Protein AF-A0A432M848-F1 (afdb_monomer)

pLDDT: mean 81.15, std 19.15, range [36.03, 98.75]

Mean predicted aligned error: 11.81 Å

Structure (mmCIF, N/CA/C/O backbone):
data_AF-A0A432M848-F1
#
_entry.id   AF-A0A432M848-F1
#
loop_
_atom_site.group_PDB
_atom_site.id
_atom_site.type_symbol
_atom_site.label_atom_id
_atom_site.label_alt_id
_atom_site.label_comp_id
_atom_site.label_asym_id
_atom_site.label_entity_id
_atom_site.label_seq_id
_atom_site.pdbx_PDB_ins_code
_atom_site.Cartn_x
_atom_site.Cartn_y
_atom_site.Cartn_z
_atom_site.occupancy
_atom_site.B_iso_or_equiv
_atom_site.auth_seq_id
_atom_site.auth_comp_id
_atom_site.auth_asym_id
_atom_site.auth_atom_id
_atom_site.pdbx_PDB_model_num
ATOM 1 N N . MET A 1 1 ? 83.241 -19.800 63.060 1.00 50.69 1 MET A N 1
ATOM 2 C CA . MET A 1 1 ? 83.000 -19.398 61.651 1.00 50.69 1 MET A CA 1
ATOM 3 C C . MET A 1 1 ? 82.065 -20.437 61.044 1.00 50.69 1 MET A C 1
ATOM 5 O O . MET A 1 1 ? 82.351 -21.599 61.303 1.00 50.69 1 MET A O 1
ATOM 9 N N . PRO A 1 2 ? 80.954 -20.086 60.355 1.00 40.91 2 PRO A N 1
ATOM 10 C CA . PRO A 1 2 ? 80.888 -19.083 59.285 1.00 40.91 2 PRO A CA 1
ATOM 11 C C . PRO A 1 2 ? 79.731 -18.047 59.345 1.00 40.91 2 PRO A C 1
ATOM 13 O O . PRO A 1 2 ? 78.681 -18.270 59.927 1.00 40.91 2 PRO A O 1
ATOM 16 N N . LYS A 1 3 ? 80.021 -16.917 58.684 1.00 40.62 3 LYS A N 1
ATOM 17 C CA . LYS A 1 3 ? 79.220 -15.987 57.853 1.00 40.62 3 LYS A CA 1
ATOM 18 C C . LYS A 1 3 ? 77.828 -15.478 58.286 1.00 40.62 3 LYS A C 1
ATOM 20 O O . LYS A 1 3 ? 76.808 -16.137 58.155 1.00 40.62 3 LYS A O 1
ATOM 25 N N . GLN A 1 4 ? 77.869 -14.189 58.641 1.00 47.47 4 GLN A N 1
ATOM 26 C CA . GLN A 1 4 ? 76.941 -13.087 58.344 1.00 47.47 4 GLN A CA 1
ATOM 27 C C . GLN A 1 4 ? 75.839 -13.346 57.300 1.00 47.47 4 GLN A C 1
ATOM 29 O O . GLN A 1 4 ? 76.131 -13.747 56.179 1.00 47.47 4 GLN A O 1
ATOM 34 N N . ASN A 1 5 ? 74.633 -12.865 57.611 1.00 40.41 5 ASN A N 1
ATOM 35 C CA . ASN A 1 5 ? 73.886 -11.997 56.701 1.00 40.41 5 ASN A CA 1
ATOM 36 C C . ASN A 1 5 ? 73.198 -10.894 57.518 1.00 40.41 5 ASN A C 1
ATOM 38 O O . ASN A 1 5 ? 72.364 -11.165 58.377 1.00 40.41 5 ASN A O 1
ATOM 42 N N . ARG A 1 6 ? 73.632 -9.648 57.296 1.00 44.34 6 ARG A N 1
ATOM 43 C CA . ARG A 1 6 ? 73.014 -8.437 57.843 1.00 44.34 6 ARG A CA 1
ATOM 44 C C . ARG A 1 6 ? 71.828 -8.089 56.954 1.00 44.34 6 ARG A C 1
ATOM 46 O O . ARG A 1 6 ? 72.026 -7.742 55.795 1.00 44.34 6 ARG A O 1
ATOM 53 N N . ASP A 1 7 ? 70.630 -8.169 57.508 1.00 48.72 7 ASP A N 1
ATOM 54 C CA . ASP A 1 7 ? 69.426 -7.635 56.884 1.00 48.72 7 ASP A CA 1
ATOM 55 C C . ASP A 1 7 ? 69.347 -6.136 57.206 1.00 48.72 7 ASP A C 1
ATOM 57 O O . ASP A 1 7 ? 68.974 -5.724 58.304 1.00 48.72 7 ASP A O 1
ATOM 61 N N . THR A 1 8 ? 69.824 -5.306 56.278 1.00 52.91 8 THR A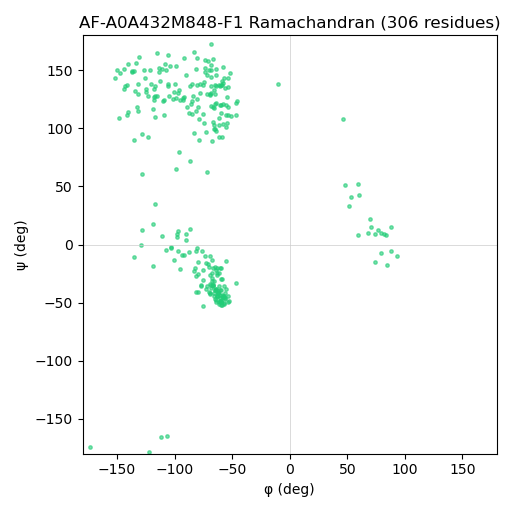 N 1
ATOM 62 C CA . THR A 1 8 ? 69.698 -3.844 56.330 1.00 52.91 8 THR A CA 1
ATOM 63 C C . THR A 1 8 ? 68.539 -3.407 55.447 1.00 52.91 8 THR A C 1
ATOM 65 O O . THR A 1 8 ? 68.731 -2.732 54.435 1.00 52.91 8 THR A O 1
ATOM 68 N N . SER A 1 9 ? 67.330 -3.813 55.819 1.00 48.59 9 SER A N 1
ATOM 69 C CA . SER A 1 9 ? 66.107 -3.305 55.206 1.00 48.59 9 SER A CA 1
ATOM 70 C C . SER A 1 9 ? 65.682 -2.006 55.914 1.00 48.59 9 SER A C 1
ATOM 72 O O . SER A 1 9 ? 65.488 -2.016 57.133 1.00 48.59 9 SER A O 1
ATOM 74 N N . PRO A 1 10 ? 65.562 -0.865 55.209 1.00 53.94 10 PRO A N 1
ATOM 75 C CA . PRO A 1 10 ? 65.119 0.388 55.814 1.00 53.94 10 PRO A CA 1
ATOM 76 C C . PRO A 1 10 ? 63.639 0.305 56.232 1.00 53.94 10 PRO A C 1
ATOM 78 O O . PRO A 1 10 ? 62.858 -0.409 55.598 1.00 53.94 10 PRO A O 1
ATOM 81 N N . PRO A 1 11 ? 63.218 1.039 57.281 1.00 56.34 11 PRO A N 1
ATOM 82 C CA . PRO A 1 11 ? 61.846 0.982 57.768 1.00 56.34 11 PRO A CA 1
ATOM 83 C C . PRO A 1 11 ? 60.861 1.498 56.704 1.00 56.34 11 PRO A C 1
ATOM 85 O O . PRO A 1 11 ? 61.183 2.430 55.959 1.00 56.34 11 PRO A O 1
ATOM 88 N N . PRO A 1 12 ? 59.644 0.929 56.627 1.00 48.62 12 PRO A N 1
ATOM 89 C CA . PRO A 1 12 ? 58.672 1.302 55.612 1.00 48.62 12 PRO A CA 1
ATOM 90 C C . PRO A 1 12 ? 58.249 2.763 55.790 1.00 48.62 12 PRO A C 1
ATOM 92 O O . PRO A 1 12 ? 57.730 3.178 56.828 1.00 48.62 12 PRO A O 1
ATOM 95 N N . THR A 1 13 ? 58.461 3.557 54.744 1.00 49.69 13 THR A N 1
ATOM 96 C CA . THR A 1 13 ? 58.006 4.943 54.663 1.00 49.69 13 THR A CA 1
ATOM 97 C C . THR A 1 13 ? 56.477 4.973 54.670 1.00 49.69 13 THR A C 1
ATOM 99 O O . THR A 1 13 ? 55.821 4.400 53.798 1.00 49.69 13 THR A O 1
ATOM 102 N N . LYS A 1 14 ? 55.883 5.655 55.661 1.00 45.53 14 LYS A N 1
ATOM 103 C CA . LYS A 1 14 ? 54.439 5.933 55.705 1.00 45.53 14 LYS A CA 1
ATOM 104 C C . LYS A 1 14 ? 54.023 6.612 54.397 1.00 45.53 14 LYS A C 1
ATOM 106 O O . LYS A 1 14 ? 54.390 7.755 54.133 1.00 45.53 14 LYS A O 1
ATOM 111 N N . ARG A 1 15 ? 53.244 5.906 53.576 1.00 45.56 15 ARG A N 1
ATOM 112 C CA . ARG A 1 15 ? 52.676 6.427 52.330 1.00 45.56 15 ARG A CA 1
ATOM 113 C C . ARG A 1 15 ? 51.680 7.536 52.676 1.00 45.56 15 ARG A C 1
ATOM 115 O O . ARG A 1 15 ? 50.564 7.262 53.106 1.00 45.56 15 ARG A O 1
ATOM 122 N N . VAL A 1 16 ? 52.082 8.793 52.499 1.00 51.00 16 VAL A N 1
ATOM 123 C CA . VAL A 1 16 ? 51.174 9.942 52.595 1.00 51.00 16 VAL A CA 1
ATOM 124 C C . VAL A 1 16 ? 50.183 9.844 51.434 1.00 51.00 16 VAL A C 1
ATOM 126 O O . VAL A 1 16 ? 50.539 10.075 50.276 1.00 51.00 16 VAL A O 1
ATOM 129 N N . LEU A 1 17 ? 48.937 9.461 51.724 1.00 46.28 17 LEU A N 1
ATOM 130 C CA . LEU A 1 17 ? 47.835 9.547 50.769 1.00 46.28 17 LEU A CA 1
ATOM 131 C C . LEU A 1 17 ? 47.586 11.031 50.477 1.00 46.28 17 LEU A C 1
ATOM 133 O O . LEU A 1 17 ? 46.953 11.733 51.261 1.00 46.28 17 LEU A O 1
ATOM 137 N N . ARG A 1 18 ? 48.108 11.530 49.351 1.00 46.06 18 ARG A N 1
ATOM 138 C CA . ARG A 1 18 ? 47.733 12.856 48.849 1.00 46.06 18 ARG A CA 1
ATOM 139 C C . ARG A 1 18 ? 46.228 12.838 48.584 1.00 46.06 18 ARG A C 1
ATOM 141 O O . ARG A 1 18 ? 45.765 12.038 47.770 1.00 46.06 18 ARG A O 1
ATOM 148 N N . ALA A 1 19 ? 45.480 13.707 49.260 1.00 49.62 19 ALA A N 1
ATOM 149 C CA . ALA A 1 19 ? 44.064 13.910 48.989 1.00 49.62 19 ALA A CA 1
ATOM 150 C C . ALA A 1 19 ? 43.896 14.257 47.501 1.00 49.62 19 ALA A C 1
ATOM 152 O O . ALA A 1 19 ? 44.354 15.303 47.036 1.00 49.62 19 ALA A O 1
ATOM 153 N N . ARG A 1 20 ? 43.298 13.347 46.723 1.00 50.88 20 ARG A N 1
ATOM 154 C CA . ARG A 1 20 ? 42.976 13.613 45.319 1.00 50.88 20 ARG A CA 1
ATOM 155 C C . ARG A 1 20 ? 41.907 14.698 45.296 1.00 50.88 20 ARG A C 1
ATOM 157 O O . ARG A 1 20 ? 40.817 14.502 45.827 1.00 50.88 20 ARG A O 1
ATOM 164 N N . LYS A 1 21 ? 42.232 15.843 44.694 1.00 49.28 21 LYS A N 1
ATOM 165 C CA . LYS A 1 21 ? 41.276 16.920 44.419 1.00 49.28 21 LYS A CA 1
ATOM 166 C C . LYS A 1 21 ? 40.107 16.294 43.646 1.00 49.28 21 LYS A C 1
ATOM 168 O O . LYS A 1 21 ? 40.339 15.708 42.588 1.00 49.28 21 LYS A O 1
ATOM 173 N N . LYS A 1 22 ? 38.888 16.331 44.202 1.00 49.59 22 LYS A N 1
ATOM 174 C CA . LYS A 1 22 ? 37.685 15.847 43.507 1.00 49.59 22 LYS A CA 1
ATOM 175 C C . LYS A 1 22 ? 37.603 16.591 42.176 1.00 49.59 22 LYS A C 1
ATOM 177 O O . LYS A 1 22 ? 37.581 17.820 42.161 1.00 49.59 22 LYS A O 1
ATOM 182 N N . VAL A 1 23 ? 37.632 15.843 41.079 1.00 53.94 23 VAL A N 1
ATOM 183 C CA . VAL A 1 23 ? 37.368 16.392 39.752 1.00 53.94 23 VAL A CA 1
ATOM 184 C C . VAL A 1 23 ? 35.893 16.772 39.739 1.00 53.94 23 VAL A C 1
ATOM 186 O O . VAL A 1 23 ? 35.033 15.930 39.993 1.00 53.94 23 VAL A O 1
ATOM 189 N N . ASP A 1 24 ? 35.615 18.053 39.531 1.00 55.06 24 ASP A N 1
ATOM 190 C CA . ASP A 1 24 ? 34.257 18.561 39.394 1.00 55.06 24 ASP A CA 1
ATOM 191 C C . ASP A 1 24 ? 33.760 18.255 37.976 1.00 55.06 24 ASP A C 1
ATOM 193 O O . ASP A 1 24 ? 33.987 19.017 37.034 1.00 55.06 24 ASP A O 1
ATOM 197 N N . TYR A 1 25 ? 33.140 17.085 37.818 1.00 48.06 25 TYR A N 1
ATOM 198 C CA . TYR A 1 25 ? 32.615 16.622 36.534 1.00 48.06 25 TYR A CA 1
ATOM 199 C C . TYR A 1 25 ? 31.493 17.520 35.992 1.00 48.06 25 TYR A C 1
ATOM 201 O O . TYR A 1 25 ? 31.354 17.616 34.777 1.00 48.06 25 TYR A O 1
ATOM 209 N N . GLY A 1 26 ? 30.779 18.261 36.851 1.00 51.31 26 GLY A N 1
ATOM 210 C CA . GLY A 1 26 ? 29.734 19.197 36.416 1.00 51.31 26 GLY A CA 1
ATOM 211 C C . GLY A 1 26 ? 30.294 20.422 35.687 1.00 51.31 26 GLY A C 1
ATOM 212 O O . GLY A 1 26 ? 29.634 21.005 34.827 1.00 51.31 26 GLY A O 1
ATOM 213 N N . ARG A 1 27 ? 31.550 20.795 35.972 1.00 49.53 27 ARG A N 1
ATOM 214 C CA . ARG A 1 27 ? 32.268 21.844 35.232 1.00 49.53 27 ARG A CA 1
ATOM 215 C C . ARG A 1 27 ? 32.832 21.338 33.897 1.00 49.53 27 ARG A C 1
ATOM 217 O O . ARG A 1 27 ? 33.007 22.130 32.975 1.00 49.53 27 ARG A O 1
ATOM 224 N N . ILE A 1 28 ? 33.094 20.034 33.786 1.00 50.69 28 ILE A N 1
ATOM 225 C CA . ILE A 1 28 ? 33.578 19.390 32.556 1.00 50.69 28 ILE A CA 1
ATOM 226 C C . ILE A 1 28 ? 32.419 19.155 31.575 1.00 50.69 28 ILE A C 1
ATOM 228 O O . ILE A 1 28 ? 32.583 19.453 30.396 1.00 50.69 28 ILE A O 1
ATOM 232 N N . GLU A 1 29 ? 31.244 18.723 32.049 1.00 47.41 29 GLU A N 1
ATOM 233 C CA . GLU A 1 29 ? 30.048 18.474 31.218 1.00 47.41 29 GLU A CA 1
ATOM 234 C C . GLU A 1 29 ? 29.669 19.680 30.346 1.00 47.41 29 GLU A C 1
ATOM 236 O O . GLU A 1 29 ? 29.586 19.561 29.125 1.00 47.41 29 GLU A O 1
ATOM 241 N N . LYS A 1 30 ? 29.604 20.883 30.932 1.00 47.88 30 LYS A N 1
ATOM 242 C CA . LYS A 1 30 ? 29.227 22.103 30.193 1.00 47.88 30 LYS A CA 1
ATOM 243 C C . LYS A 1 30 ? 30.241 22.554 29.139 1.00 47.88 30 LYS A C 1
ATOM 245 O O . LYS A 1 30 ? 29.934 23.425 28.332 1.00 47.88 30 LYS A O 1
ATOM 250 N N . THR A 1 31 ? 31.457 22.004 29.146 1.00 46.53 31 THR A N 1
ATOM 251 C CA . THR A 1 31 ? 32.475 22.345 28.138 1.00 46.53 31 THR A CA 1
ATOM 252 C C . THR A 1 31 ? 32.289 21.525 26.855 1.00 46.53 31 THR A C 1
ATOM 254 O O . THR A 1 31 ? 32.708 21.966 25.789 1.00 46.53 31 THR A O 1
ATOM 257 N N . TYR A 1 32 ? 31.626 20.363 26.932 1.00 43.09 32 TYR A N 1
ATOM 258 C CA . TYR A 1 32 ? 31.407 19.466 25.790 1.00 43.09 32 TYR A CA 1
ATOM 259 C C . TYR A 1 32 ? 30.007 19.569 25.170 1.00 43.09 32 TYR A C 1
ATOM 261 O O . TYR A 1 32 ? 29.837 19.129 24.035 1.00 43.09 32 TYR A O 1
ATOM 269 N N . ASP A 1 33 ? 29.045 20.220 25.833 1.00 47.94 33 ASP A N 1
ATOM 270 C CA . ASP A 1 33 ? 27.692 20.447 25.290 1.00 47.94 33 ASP A CA 1
ATOM 271 C C . ASP A 1 33 ? 27.680 21.270 23.983 1.00 47.94 33 ASP A C 1
ATOM 273 O O . ASP A 1 33 ? 26.731 21.202 23.203 1.00 47.94 33 ASP A O 1
ATOM 277 N N . HIS A 1 34 ? 28.751 22.018 23.698 1.00 44.78 34 HIS A N 1
ATOM 278 C CA . HIS A 1 34 ? 28.897 22.813 22.471 1.00 44.78 34 HIS A CA 1
ATOM 279 C C . HIS A 1 34 ? 29.820 22.175 21.423 1.00 44.78 34 HIS A C 1
ATOM 281 O O . HIS A 1 34 ? 29.960 22.696 20.316 1.00 44.78 34 HIS A O 1
ATOM 287 N N . CYS A 1 35 ? 30.429 21.029 21.732 1.00 36.16 35 CYS A N 1
ATOM 288 C CA . CYS A 1 35 ? 31.249 20.280 20.792 1.00 36.16 35 CYS A CA 1
ATOM 289 C C . CYS A 1 35 ? 30.397 19.188 20.147 1.00 36.16 35 CYS A C 1
ATOM 291 O O . CYS A 1 35 ? 30.482 18.014 20.505 1.00 36.16 35 CYS A O 1
ATOM 293 N N . SER A 1 36 ? 29.588 19.554 19.150 1.00 40.34 36 SER A N 1
ATOM 294 C CA . SER A 1 36 ? 29.057 18.544 18.241 1.00 40.34 36 SER A CA 1
ATOM 295 C C . SER A 1 36 ? 30.250 17.865 17.572 1.00 40.34 36 SER A C 1
ATOM 297 O O . SER A 1 36 ? 30.972 18.499 16.798 1.00 40.34 36 SER A O 1
ATOM 299 N N . PHE A 1 37 ? 30.474 16.585 17.862 1.00 39.19 37 PHE A N 1
ATOM 300 C CA . PHE A 1 37 ? 31.333 15.754 17.036 1.00 39.19 37 PHE A CA 1
ATOM 301 C C . PHE A 1 37 ? 30.694 15.699 15.649 1.00 39.19 37 PHE A C 1
ATOM 303 O O . PHE A 1 37 ? 29.837 14.857 15.372 1.00 39.19 37 PHE A O 1
ATOM 310 N N . ILE A 1 38 ? 31.095 16.612 14.762 1.00 42.09 38 ILE A N 1
ATOM 311 C CA . ILE A 1 38 ? 30.887 16.436 13.333 1.00 42.09 38 ILE A CA 1
ATOM 312 C C . ILE A 1 38 ? 31.791 15.265 12.977 1.00 42.09 38 ILE A C 1
ATOM 314 O O . ILE A 1 38 ? 32.970 15.428 12.669 1.00 42.09 38 ILE A O 1
ATOM 318 N N . SER A 1 39 ? 31.245 14.053 13.087 1.00 37.25 39 SER A N 1
ATOM 319 C CA . SER A 1 39 ? 31.793 12.917 12.372 1.00 37.25 39 SER A CA 1
ATOM 320 C C . SER A 1 39 ? 31.913 13.391 10.933 1.00 37.25 39 SER A C 1
ATOM 322 O O . SER A 1 39 ? 30.903 13.640 10.268 1.00 37.25 39 SER A O 1
ATOM 324 N N . THR A 1 40 ? 33.146 13.567 10.462 1.00 42.53 40 THR A N 1
ATOM 325 C CA . THR A 1 40 ? 33.425 13.552 9.038 1.00 42.53 40 THR A CA 1
ATOM 326 C C . THR A 1 40 ? 32.945 12.185 8.595 1.00 42.53 40 THR A C 1
ATOM 328 O O . THR A 1 40 ? 33.635 11.179 8.761 1.00 42.53 40 THR A O 1
ATOM 331 N N . LYS A 1 41 ? 31.681 12.112 8.155 1.00 38.00 41 LYS A N 1
ATOM 332 C CA . LYS A 1 41 ? 31.129 10.912 7.551 1.00 38.00 41 LYS A CA 1
ATOM 333 C C . LYS A 1 41 ? 32.096 10.616 6.422 1.00 38.00 41 LYS A C 1
ATOM 335 O O . LYS A 1 41 ? 32.039 11.278 5.388 1.00 38.00 41 LYS A O 1
ATOM 340 N N . LYS A 1 42 ? 33.010 9.657 6.628 1.00 38.06 42 LYS A N 1
ATOM 341 C CA . LYS A 1 42 ? 33.714 9.021 5.520 1.00 38.06 42 LYS A CA 1
ATOM 342 C C . LYS A 1 42 ? 32.600 8.728 4.525 1.00 38.06 42 LYS A C 1
ATOM 344 O O . LYS A 1 42 ? 31.604 8.141 4.973 1.00 38.06 42 LYS A O 1
ATOM 349 N N . PRO A 1 43 ? 32.674 9.203 3.272 1.00 36.34 43 PRO A N 1
ATOM 350 C CA . PRO A 1 43 ? 31.661 8.862 2.296 1.00 36.34 43 PRO A CA 1
ATOM 351 C C . PRO A 1 43 ? 31.618 7.341 2.296 1.00 36.34 43 PRO A C 1
ATOM 353 O O . PRO A 1 43 ? 32.559 6.679 1.863 1.00 36.34 43 PRO A O 1
ATOM 356 N N . LYS A 1 44 ? 30.580 6.771 2.919 1.00 36.03 44 LYS A N 1
ATOM 357 C CA . LYS A 1 44 ? 30.310 5.354 2.782 1.00 36.03 44 LYS A CA 1
ATOM 358 C C . LYS A 1 44 ? 30.056 5.248 1.297 1.00 36.03 44 LYS A C 1
ATOM 360 O O . LYS A 1 44 ? 29.056 5.799 0.836 1.00 36.03 44 LYS A O 1
ATOM 365 N N . ALA A 1 45 ? 30.982 4.633 0.562 1.00 36.75 45 ALA A N 1
ATOM 366 C CA . ALA A 1 45 ? 30.674 4.150 -0.766 1.00 36.75 45 ALA A CA 1
ATOM 367 C C . ALA A 1 45 ? 29.338 3.429 -0.601 1.00 36.75 45 ALA A C 1
ATOM 369 O O . ALA A 1 45 ? 29.235 2.487 0.191 1.00 36.75 45 ALA A O 1
ATOM 370 N N . ARG A 1 46 ? 28.276 3.997 -1.182 1.00 38.66 46 ARG A N 1
ATOM 371 C CA . ARG A 1 46 ? 26.968 3.360 -1.173 1.00 38.66 46 ARG A CA 1
ATOM 372 C C . ARG A 1 46 ? 27.197 2.099 -1.978 1.00 38.66 46 ARG A C 1
ATOM 374 O O . ARG A 1 46 ? 27.270 2.161 -3.198 1.00 38.66 46 ARG A O 1
ATOM 381 N N . ILE A 1 47 ? 27.414 0.987 -1.284 1.00 37.31 47 ILE A N 1
ATOM 382 C CA . ILE A 1 47 ? 27.439 -0.318 -1.915 1.00 37.31 47 ILE A CA 1
ATOM 383 C C . ILE A 1 47 ? 26.008 -0.508 -2.390 1.00 37.31 47 ILE A C 1
ATOM 385 O O . ILE A 1 47 ? 25.091 -0.762 -1.608 1.00 37.31 47 ILE A O 1
ATOM 389 N N . ILE A 1 48 ? 25.815 -0.239 -3.675 1.00 42.06 48 ILE A N 1
ATOM 390 C CA . ILE A 1 48 ? 24.633 -0.630 -4.406 1.00 42.06 48 ILE A CA 1
ATOM 391 C C . ILE A 1 48 ? 24.673 -2.155 -4.316 1.00 42.06 48 ILE A C 1
ATOM 393 O O . ILE A 1 48 ? 25.500 -2.786 -4.969 1.00 42.06 48 ILE A O 1
ATOM 397 N N . ASN A 1 49 ? 23.853 -2.754 -3.449 1.00 40.06 49 ASN A N 1
ATOM 398 C CA . ASN A 1 49 ? 23.622 -4.199 -3.455 1.00 40.06 49 ASN A CA 1
ATOM 399 C C . ASN A 1 49 ? 22.775 -4.529 -4.690 1.00 40.06 49 ASN A C 1
ATOM 401 O O . ASN A 1 49 ? 21.626 -4.953 -4.601 1.00 40.06 49 ASN A O 1
ATOM 405 N N . ILE A 1 50 ? 23.350 -4.252 -5.854 1.00 45.81 50 ILE A N 1
ATOM 406 C CA . ILE A 1 50 ? 23.032 -4.921 -7.094 1.00 45.81 50 ILE A CA 1
ATOM 407 C C . ILE A 1 50 ? 23.332 -6.390 -6.835 1.00 45.81 50 ILE A C 1
ATOM 409 O O . ILE A 1 50 ? 24.317 -6.699 -6.161 1.00 45.81 50 ILE A O 1
ATOM 413 N N . ASN A 1 51 ? 22.506 -7.306 -7.330 1.00 44.28 51 ASN A N 1
ATOM 414 C CA . ASN A 1 51 ? 22.880 -8.710 -7.297 1.00 44.28 51 ASN A CA 1
ATOM 415 C C . ASN A 1 51 ? 24.216 -8.840 -8.057 1.00 44.28 51 ASN A C 1
ATOM 417 O O . ASN A 1 51 ? 24.251 -8.683 -9.280 1.00 44.28 51 ASN A O 1
ATOM 421 N N . VAL A 1 52 ? 25.317 -8.999 -7.311 1.00 39.44 52 VAL A N 1
ATOM 422 C CA . VAL A 1 52 ? 26.695 -8.742 -7.776 1.00 39.44 52 VAL A CA 1
ATOM 423 C C . VAL A 1 52 ? 27.077 -9.685 -8.918 1.00 39.44 52 VAL A C 1
ATOM 425 O O . VAL A 1 52 ? 27.948 -9.370 -9.717 1.00 39.44 52 VAL A O 1
ATOM 428 N N . ALA A 1 53 ? 26.362 -10.804 -9.051 1.00 40.28 53 ALA A N 1
ATOM 429 C CA . ALA A 1 53 ? 26.532 -11.733 -10.156 1.00 40.28 53 ALA A CA 1
ATOM 430 C C . ALA A 1 53 ? 26.096 -11.162 -11.521 1.00 40.28 53 ALA A C 1
ATOM 432 O O . ALA A 1 53 ? 26.658 -11.579 -12.525 1.00 40.28 53 ALA A O 1
ATOM 433 N N . ASN A 1 54 ? 25.129 -10.228 -11.581 1.00 49.62 54 ASN A N 1
ATOM 434 C CA . ASN A 1 54 ? 24.479 -9.856 -12.848 1.00 49.62 54 ASN A CA 1
ATOM 435 C C . ASN A 1 54 ? 24.293 -8.357 -13.114 1.00 49.62 54 ASN A C 1
ATOM 437 O O . ASN A 1 54 ? 23.912 -8.024 -14.224 1.00 49.62 54 ASN A O 1
ATOM 441 N N . GLY A 1 55 ? 24.493 -7.436 -12.169 1.00 61.84 55 GLY A N 1
ATOM 442 C CA . GLY A 1 55 ? 24.250 -6.014 -12.476 1.00 61.84 55 GLY A CA 1
ATOM 443 C C . GLY A 1 55 ? 22.774 -5.571 -12.352 1.00 61.84 55 GLY A C 1
ATOM 444 O O . GLY A 1 55 ? 22.452 -4.438 -12.688 1.00 61.84 55 GLY A O 1
ATOM 445 N N . ARG A 1 56 ? 21.885 -6.433 -11.826 1.00 71.06 56 ARG A N 1
ATOM 446 C CA . ARG A 1 56 ? 20.421 -6.238 -11.728 1.00 71.06 56 ARG A CA 1
ATOM 447 C C . ARG A 1 56 ? 19.884 -5.955 -10.324 1.00 71.06 56 ARG A C 1
ATOM 449 O O . ARG A 1 56 ? 20.388 -6.496 -9.336 1.00 71.06 56 ARG A O 1
ATOM 456 N N . MET A 1 57 ? 18.781 -5.203 -10.258 1.00 76.31 57 MET A N 1
ATOM 457 C CA . MET A 1 57 ? 17.969 -5.045 -9.043 1.00 76.31 57 MET A CA 1
ATOM 458 C C . MET A 1 57 ? 17.263 -6.360 -8.678 1.00 76.31 57 MET A C 1
ATOM 460 O O . MET A 1 57 ? 16.696 -7.018 -9.547 1.00 76.31 57 MET A O 1
ATOM 464 N N . ARG A 1 58 ? 17.255 -6.742 -7.392 1.00 78.12 58 ARG A N 1
ATOM 465 C CA . ARG A 1 58 ? 16.649 -8.010 -6.930 1.00 78.12 58 ARG A CA 1
ATOM 466 C C . ARG A 1 58 ? 15.129 -8.056 -7.117 1.00 78.12 58 ARG A C 1
ATOM 468 O O . ARG A 1 58 ? 14.585 -9.129 -7.337 1.00 78.12 58 ARG A O 1
ATOM 475 N N . ALA A 1 59 ? 14.469 -6.905 -7.023 1.00 85.62 59 ALA A N 1
ATOM 476 C CA . ALA A 1 59 ? 13.024 -6.780 -7.195 1.00 85.62 59 ALA A CA 1
ATOM 477 C C . ALA A 1 59 ? 12.574 -6.722 -8.661 1.00 85.62 59 ALA A C 1
ATOM 479 O O . ALA A 1 59 ? 11.374 -6.701 -8.915 1.00 85.62 59 ALA A O 1
ATOM 480 N N . ALA A 1 60 ? 13.508 -6.674 -9.617 1.00 82.81 60 ALA A N 1
ATOM 481 C CA . ALA A 1 60 ? 13.173 -6.703 -11.034 1.00 82.81 60 ALA A CA 1
ATOM 482 C C . ALA A 1 60 ? 12.615 -8.083 -11.443 1.00 82.81 60 ALA A C 1
ATOM 484 O O . ALA A 1 60 ? 12.976 -9.090 -10.822 1.00 82.81 60 ALA A O 1
ATOM 485 N N . PRO A 1 61 ? 11.802 -8.158 -12.512 1.00 80.75 61 PRO A N 1
ATOM 486 C CA . PRO A 1 61 ? 11.297 -9.425 -13.016 1.00 80.75 61 PRO A CA 1
ATOM 487 C C . PRO A 1 61 ? 12.419 -10.441 -13.305 1.00 80.75 61 PRO A C 1
ATOM 489 O O . PRO A 1 61 ? 13.503 -10.058 -13.789 1.00 80.75 61 PRO A O 1
ATOM 492 N N . PRO A 1 62 ? 12.190 -11.743 -13.040 1.00 72.19 62 PRO A N 1
ATOM 493 C CA . PRO A 1 62 ? 13.133 -12.802 -13.382 1.00 72.19 62 PRO A CA 1
ATOM 494 C C . PRO A 1 62 ? 13.560 -12.751 -14.856 1.00 72.19 62 PRO A C 1
ATOM 496 O O . PRO A 1 62 ? 12.777 -12.408 -15.735 1.00 72.19 62 PRO A O 1
ATOM 499 N N . LEU A 1 63 ? 14.805 -13.145 -15.145 1.00 62.09 63 LEU A N 1
ATOM 500 C CA . LEU A 1 63 ? 15.312 -13.254 -16.526 1.00 62.09 63 LEU A CA 1
ATOM 501 C C . LEU A 1 63 ? 14.553 -14.320 -17.339 1.00 62.09 63 LEU A C 1
ATOM 503 O O . LEU A 1 63 ? 14.575 -14.308 -18.559 1.00 62.09 63 LEU A O 1
ATOM 507 N N . THR A 1 64 ? 13.911 -15.280 -16.677 1.00 53.16 64 THR A N 1
ATOM 508 C CA . THR A 1 64 ? 13.112 -16.330 -17.326 1.00 53.16 64 THR A CA 1
ATOM 509 C C . THR A 1 64 ? 11.718 -15.852 -17.732 1.00 53.16 64 THR A C 1
ATOM 511 O O . THR A 1 64 ? 11.059 -16.518 -18.518 1.00 53.16 64 THR A O 1
ATOM 514 N N . SER A 1 65 ? 11.281 -14.707 -17.208 1.00 52.28 65 SER A N 1
ATOM 515 C CA . SER A 1 65 ? 10.009 -14.035 -17.499 1.00 52.28 65 SER A CA 1
ATOM 516 C C . SER A 1 65 ? 10.267 -12.662 -18.142 1.00 52.28 65 SER A C 1
ATOM 518 O O . SER A 1 65 ? 9.585 -11.684 -17.854 1.00 52.28 65 SER A O 1
ATOM 520 N N . TRP A 1 66 ? 11.330 -12.574 -18.949 1.00 55.41 66 TRP A N 1
ATOM 521 C CA . TRP A 1 66 ? 11.821 -11.342 -19.572 1.00 55.41 66 TRP A CA 1
ATOM 522 C C . TRP A 1 66 ? 10.875 -10.876 -20.682 1.00 55.41 66 TRP A C 1
ATOM 524 O O . TRP A 1 66 ? 10.604 -11.673 -21.586 1.00 55.41 66 TRP A O 1
ATOM 534 N N . PRO A 1 67 ? 10.438 -9.603 -20.702 1.00 54.62 67 PRO A N 1
ATOM 535 C CA . PRO A 1 67 ? 9.637 -9.123 -21.811 1.00 54.62 67 PRO A CA 1
ATOM 536 C C . PRO A 1 67 ? 10.520 -8.919 -23.034 1.00 54.62 67 PRO A C 1
ATOM 538 O O . PRO A 1 67 ? 11.281 -7.957 -23.135 1.00 54.62 67 PRO A O 1
ATOM 541 N N . PHE A 1 68 ? 10.409 -9.842 -23.985 1.00 60.47 68 PHE A N 1
ATOM 542 C CA . PHE A 1 68 ? 10.625 -9.490 -25.381 1.00 60.47 68 PHE A CA 1
ATOM 543 C C . PHE A 1 68 ? 9.531 -8.494 -25.799 1.00 60.47 68 PHE A C 1
ATOM 545 O O . PHE A 1 68 ? 8.422 -8.551 -25.254 1.00 60.47 68 PHE A O 1
ATOM 552 N N . PRO A 1 69 ? 9.799 -7.594 -26.761 1.00 57.34 69 PRO A N 1
ATOM 553 C CA . PRO A 1 69 ? 8.737 -6.823 -27.398 1.00 57.34 69 PRO A CA 1
ATOM 554 C C . PRO A 1 69 ? 7.576 -7.752 -27.798 1.00 57.34 69 PRO A C 1
ATOM 556 O O . PRO A 1 69 ? 7.794 -8.732 -28.509 1.00 57.34 69 PRO A O 1
ATOM 559 N N . GLY A 1 70 ? 6.367 -7.480 -27.294 1.00 54.97 70 GLY A N 1
ATOM 560 C CA . GLY A 1 70 ? 5.169 -8.286 -27.565 1.00 54.97 70 GLY A CA 1
ATOM 561 C C . GLY A 1 70 ? 4.903 -9.476 -26.626 1.00 54.97 70 GLY A C 1
ATOM 562 O O . GLY A 1 70 ? 4.087 -10.323 -26.973 1.00 54.97 70 GLY A O 1
ATOM 563 N N . MET A 1 71 ? 5.554 -9.568 -25.457 1.00 62.94 71 MET A N 1
ATOM 564 C CA . MET A 1 71 ? 5.332 -10.666 -24.493 1.00 62.94 71 MET A CA 1
ATOM 565 C C . MET A 1 71 ? 3.883 -10.752 -23.979 1.00 62.94 71 MET A C 1
ATOM 567 O O . MET A 1 71 ? 3.347 -11.849 -23.830 1.00 62.94 71 MET A O 1
ATOM 571 N N . HIS A 1 72 ? 3.246 -9.607 -23.723 1.00 70.44 72 HIS A N 1
ATOM 572 C CA . HIS A 1 72 ? 1.842 -9.521 -23.337 1.00 70.44 72 HIS A CA 1
ATOM 573 C C . HIS A 1 72 ? 1.260 -8.181 -23.797 1.00 70.44 72 HIS A C 1
ATOM 575 O O . HIS A 1 72 ? 1.937 -7.161 -23.734 1.00 70.44 72 HIS A O 1
ATOM 581 N N . GLN A 1 73 ? -0.004 -8.164 -24.227 1.00 73.00 73 GLN A N 1
ATOM 582 C CA . GLN A 1 73 ? -0.646 -6.949 -24.756 1.00 73.00 73 GLN A CA 1
ATOM 583 C C . GLN A 1 73 ? -0.769 -5.813 -23.727 1.00 73.00 73 GLN A C 1
ATOM 585 O O . GLN A 1 73 ? -0.823 -4.653 -24.103 1.00 73.00 73 GLN A O 1
ATOM 590 N N . ALA A 1 74 ? -0.808 -6.164 -22.440 1.00 77.69 74 ALA A N 1
ATOM 591 C CA . ALA A 1 74 ? -0.946 -5.223 -21.327 1.00 77.69 74 ALA A CA 1
ATOM 592 C C . ALA A 1 74 ? 0.393 -4.862 -20.657 1.00 77.69 74 ALA A C 1
ATOM 594 O O . ALA A 1 74 ? 0.377 -4.299 -19.566 1.00 77.69 74 ALA A O 1
ATOM 595 N N . VAL A 1 75 ? 1.537 -5.260 -21.238 1.00 85.19 75 VAL A N 1
ATOM 596 C CA . VAL A 1 75 ? 2.869 -4.895 -20.729 1.00 85.19 75 VAL A CA 1
ATOM 597 C C . VAL A 1 75 ? 3.755 -4.406 -21.864 1.00 85.19 75 VAL A C 1
ATOM 599 O O . VAL A 1 75 ? 4.110 -5.173 -22.762 1.00 85.19 75 VAL A O 1
ATOM 602 N N . THR A 1 76 ? 4.194 -3.155 -21.771 1.00 87.25 76 THR A N 1
ATOM 603 C CA . THR A 1 76 ? 5.127 -2.554 -22.729 1.00 87.25 76 THR A CA 1
ATOM 604 C C . THR A 1 76 ? 6.520 -2.466 -22.109 1.00 87.25 76 THR A C 1
ATOM 606 O O . THR A 1 76 ? 6.703 -1.939 -21.010 1.00 87.25 76 THR A O 1
ATOM 609 N N . TYR A 1 77 ? 7.530 -2.987 -22.812 1.00 86.81 77 TYR A N 1
ATOM 610 C CA . TYR A 1 77 ? 8.935 -2.855 -22.417 1.00 86.81 77 TYR A CA 1
ATOM 611 C C . TYR A 1 77 ? 9.602 -1.697 -23.152 1.00 86.81 77 TYR A C 1
ATOM 613 O O . TYR A 1 77 ? 9.585 -1.639 -24.381 1.00 86.81 77 TYR A O 1
ATOM 621 N N . TYR A 1 78 ? 10.274 -0.838 -22.388 1.00 88.31 78 TYR A N 1
ATOM 622 C CA . TYR A 1 78 ? 11.037 0.288 -22.905 1.00 88.31 78 TYR A CA 1
ATOM 623 C C . TYR A 1 78 ? 12.544 0.039 -22.731 1.00 88.31 78 TYR A C 1
ATOM 625 O O . TYR A 1 78 ? 13.040 0.033 -21.595 1.00 88.31 78 TYR A O 1
ATOM 633 N N . PRO A 1 79 ? 13.292 -0.169 -23.835 1.00 85.38 79 PRO A N 1
ATOM 634 C CA . PRO A 1 79 ? 14.701 -0.552 -23.783 1.00 85.38 79 PRO A CA 1
ATOM 635 C C . PRO A 1 79 ? 15.653 0.588 -23.409 1.00 85.38 79 PRO A C 1
ATOM 637 O O . PRO A 1 79 ? 16.750 0.300 -22.933 1.00 85.38 79 PRO A O 1
ATOM 640 N N . ASP A 1 80 ? 15.247 1.847 -23.594 1.00 89.00 80 ASP A N 1
ATOM 641 C CA . ASP A 1 80 ? 15.999 3.035 -23.183 1.00 89.00 80 ASP A CA 1
ATOM 642 C C . ASP A 1 80 ? 15.051 4.171 -22.797 1.00 89.00 80 ASP A C 1
ATOM 644 O O . ASP A 1 80 ? 14.427 4.798 -23.647 1.00 89.00 80 ASP A O 1
ATOM 648 N N . LEU A 1 81 ? 14.978 4.476 -21.503 1.00 89.19 81 LEU A N 1
ATOM 649 C CA . LEU A 1 81 ? 14.120 5.540 -20.983 1.00 89.19 81 LEU A CA 1
ATOM 650 C C . LEU A 1 81 ? 14.616 6.958 -21.276 1.00 89.19 81 LEU A C 1
ATOM 652 O O . LEU A 1 81 ? 13.886 7.904 -21.003 1.00 89.19 81 LEU A O 1
ATOM 656 N N . ASN A 1 82 ? 15.837 7.136 -21.781 1.00 85.75 82 ASN A N 1
ATOM 657 C CA . ASN A 1 82 ? 16.312 8.459 -22.194 1.00 85.75 82 ASN A CA 1
ATOM 658 C C . ASN A 1 82 ? 15.831 8.832 -23.603 1.00 85.75 82 ASN A C 1
ATOM 660 O O . ASN A 1 82 ? 15.810 10.012 -23.935 1.00 85.75 82 ASN A O 1
ATOM 664 N N . ASN A 1 83 ? 15.442 7.835 -24.402 1.00 82.81 83 ASN A N 1
ATOM 665 C CA . ASN A 1 83 ? 15.029 7.988 -25.797 1.00 82.81 83 ASN A CA 1
ATOM 666 C C . ASN A 1 83 ? 13.663 7.330 -26.084 1.00 82.81 83 ASN A C 1
ATOM 668 O O . ASN A 1 83 ? 13.297 7.139 -27.241 1.00 82.81 83 ASN A O 1
ATOM 672 N N . ALA A 1 84 ? 12.918 6.951 -25.042 1.00 79.56 84 ALA A N 1
ATOM 673 C CA . ALA A 1 84 ? 11.629 6.284 -25.168 1.00 79.56 84 ALA A CA 1
ATOM 674 C C . ALA A 1 84 ? 10.515 7.286 -25.491 1.00 79.56 84 ALA A C 1
ATOM 676 O O . ALA A 1 84 ? 10.066 8.034 -24.621 1.00 79.56 84 ALA A O 1
ATOM 677 N N . GLU A 1 85 ? 10.027 7.255 -26.728 1.00 78.88 85 GLU A N 1
ATOM 678 C CA . GLU A 1 85 ? 8.767 7.898 -27.094 1.00 78.88 85 GLU A CA 1
ATOM 679 C C . GLU A 1 85 ? 7.602 7.223 -26.345 1.00 78.88 85 GLU A C 1
ATOM 681 O O . GLU A 1 85 ? 7.567 6.001 -26.219 1.00 78.88 85 GLU A O 1
ATOM 686 N N . GLY A 1 86 ? 6.672 8.011 -25.798 1.00 76.62 86 GLY A N 1
ATOM 687 C CA . GLY A 1 86 ? 5.507 7.505 -25.059 1.00 76.62 86 GLY A CA 1
ATOM 688 C C . GLY A 1 86 ? 5.742 7.192 -23.574 1.00 76.62 86 GLY A C 1
ATOM 689 O O . GLY A 1 86 ? 4.785 7.191 -22.803 1.00 76.62 86 GLY A O 1
ATOM 690 N N . TRP A 1 87 ? 6.990 7.046 -23.114 1.00 82.75 87 TRP A N 1
ATOM 691 C CA . TRP A 1 87 ? 7.269 6.874 -21.682 1.00 82.75 87 TRP A CA 1
ATOM 692 C C . TRP A 1 87 ? 6.762 8.072 -20.862 1.00 82.75 87 TRP A C 1
ATOM 694 O O . TRP A 1 87 ? 6.933 9.224 -21.264 1.00 82.75 87 TRP A O 1
ATOM 704 N N . ASN A 1 88 ? 6.145 7.810 -19.704 1.00 73.81 88 ASN A N 1
ATOM 705 C CA . ASN A 1 88 ? 5.439 8.800 -18.874 1.00 73.81 88 ASN A CA 1
ATOM 706 C C . ASN A 1 88 ? 4.264 9.521 -19.570 1.00 73.81 88 ASN A C 1
ATOM 708 O O . ASN A 1 88 ? 3.695 10.449 -18.994 1.00 73.81 88 ASN A O 1
ATOM 712 N N . THR A 1 89 ? 3.857 9.109 -20.774 1.00 77.12 89 THR A N 1
ATOM 713 C CA . THR A 1 89 ? 2.638 9.616 -21.419 1.00 77.12 89 THR A CA 1
ATOM 714 C C . THR A 1 89 ? 1.464 8.769 -20.946 1.00 77.12 89 THR A C 1
ATOM 716 O O . THR A 1 89 ? 0.955 7.925 -21.671 1.00 77.12 89 THR A O 1
ATOM 719 N N . ARG A 1 90 ? 1.084 8.958 -19.679 1.00 67.94 90 ARG A N 1
ATOM 720 C CA . ARG A 1 90 ? 0.110 8.111 -18.986 1.00 67.94 90 ARG A CA 1
ATOM 721 C C . ARG A 1 90 ? -1.258 8.117 -19.683 1.00 67.94 90 ARG A C 1
ATOM 723 O O . ARG A 1 90 ? -1.923 9.157 -19.706 1.00 67.94 90 ARG A O 1
ATOM 730 N N . ARG A 1 91 ? -1.741 6.949 -20.125 1.00 77.75 91 ARG A N 1
ATOM 731 C CA . ARG A 1 91 ? -3.192 6.701 -20.201 1.00 77.75 91 ARG A CA 1
ATOM 732 C C . ARG A 1 91 ? -3.733 6.485 -18.794 1.00 77.75 91 ARG A C 1
ATOM 734 O O . ARG A 1 91 ? -3.011 6.027 -17.919 1.00 77.75 91 ARG A O 1
ATOM 741 N N . GLY A 1 92 ? -4.983 6.872 -18.534 1.00 80.81 92 GLY A N 1
ATOM 742 C CA . GLY A 1 92 ? -5.527 6.938 -17.167 1.00 80.81 92 GLY A CA 1
ATOM 743 C C . GLY A 1 92 ? -5.441 5.634 -16.354 1.00 80.81 92 GLY A C 1
ATOM 744 O O . GLY A 1 92 ? -5.625 5.669 -15.145 1.00 80.81 92 GLY A O 1
ATOM 745 N N . ASP A 1 93 ? -5.175 4.511 -17.004 1.00 88.12 93 ASP A N 1
ATOM 746 C CA . ASP A 1 93 ? -5.073 3.147 -16.502 1.00 88.12 93 ASP A CA 1
ATOM 747 C C . ASP A 1 93 ? -3.649 2.563 -16.525 1.00 88.12 93 ASP A C 1
ATOM 749 O O . ASP A 1 93 ? -3.475 1.398 -16.199 1.00 88.12 93 ASP A O 1
ATOM 753 N N . GLU A 1 94 ? -2.611 3.338 -16.841 1.00 91.44 94 GLU A N 1
ATOM 754 C CA . GLU A 1 94 ? -1.240 2.824 -16.961 1.00 91.44 94 GLU A CA 1
ATOM 755 C C . GLU A 1 94 ? -0.331 3.218 -15.787 1.00 91.44 94 GLU A C 1
ATOM 757 O O . GLU A 1 94 ? -0.286 4.371 -15.328 1.00 91.44 94 GLU A O 1
ATOM 762 N N . ILE A 1 95 ? 0.477 2.253 -15.345 1.00 93.81 95 ILE A N 1
ATOM 763 C CA . ILE A 1 95 ? 1.554 2.447 -14.370 1.00 93.81 95 ILE A CA 1
ATOM 764 C C . ILE A 1 95 ? 2.921 2.291 -15.032 1.00 93.81 95 ILE A C 1
ATOM 766 O O . ILE A 1 95 ? 3.085 1.515 -15.969 1.00 93.81 95 ILE A O 1
ATOM 770 N N . PHE A 1 96 ? 3.924 2.983 -14.489 1.00 93.69 96 PHE A N 1
ATOM 771 C CA . PHE A 1 96 ? 5.290 2.985 -15.009 1.00 93.69 96 PHE A CA 1
ATOM 772 C C . PHE A 1 96 ? 6.269 2.542 -13.924 1.00 93.69 96 PHE A C 1
ATOM 774 O O . PHE A 1 96 ? 6.305 3.101 -12.830 1.00 93.69 96 PHE A O 1
ATOM 781 N N . MET A 1 97 ? 7.098 1.551 -14.236 1.00 93.06 97 MET A N 1
ATOM 782 C CA . MET A 1 97 ? 8.088 0.983 -13.324 1.00 93.06 97 MET A CA 1
ATOM 783 C C . MET A 1 97 ? 9.486 1.080 -13.951 1.00 93.06 97 MET A C 1
ATOM 785 O O . MET A 1 97 ? 9.882 0.205 -14.729 1.00 93.06 97 MET A O 1
ATOM 789 N N . PRO A 1 98 ? 10.244 2.155 -13.666 1.00 92.19 98 PRO A N 1
ATOM 790 C CA . PRO A 1 98 ? 11.608 2.306 -14.152 1.00 92.19 98 PRO A CA 1
ATOM 791 C C . PRO A 1 98 ? 12.585 1.457 -13.336 1.00 92.19 98 PRO A C 1
ATOM 793 O O . PRO A 1 98 ? 12.567 1.454 -12.108 1.00 92.19 98 PRO A O 1
ATOM 796 N N . PHE A 1 99 ? 13.517 0.806 -14.019 1.00 87.81 99 PHE A N 1
ATOM 797 C CA . PHE A 1 99 ? 14.564 -0.008 -13.415 1.00 87.81 99 PHE A CA 1
ATOM 798 C C . PHE A 1 99 ? 15.928 0.343 -14.007 1.00 87.81 99 PHE A C 1
ATOM 800 O O . PHE A 1 99 ? 16.088 0.491 -15.221 1.00 87.81 99 PHE A O 1
ATOM 807 N N . ALA A 1 100 ? 16.936 0.417 -13.140 1.00 82.94 100 ALA A N 1
ATOM 808 C CA . ALA A 1 100 ? 18.322 0.440 -13.577 1.00 82.94 100 ALA A CA 1
ATOM 809 C C . ALA A 1 100 ? 18.766 -0.984 -13.950 1.00 82.94 100 ALA A C 1
ATOM 811 O O . ALA A 1 100 ? 18.578 -1.925 -13.171 1.00 82.94 100 ALA A O 1
ATOM 812 N N . CYS A 1 101 ? 19.361 -1.123 -15.132 1.00 77.81 101 CYS A N 1
ATOM 813 C CA . CYS A 1 101 ? 19.895 -2.359 -15.693 1.00 77.81 101 CYS A CA 1
ATOM 814 C C . CYS A 1 101 ? 18.868 -3.503 -15.699 1.00 77.81 101 CYS A C 1
ATOM 816 O O . CYS A 1 101 ? 19.199 -4.650 -15.393 1.00 77.81 101 CYS A O 1
ATOM 818 N N . LEU A 1 102 ? 17.605 -3.207 -16.034 1.00 80.94 102 LEU A N 1
ATOM 819 C CA . LEU A 1 102 ? 16.553 -4.219 -16.183 1.00 80.94 102 LEU A CA 1
ATOM 820 C C . LEU A 1 102 ? 16.954 -5.309 -17.178 1.00 80.94 102 LEU A C 1
ATOM 822 O O . LEU A 1 102 ? 16.680 -6.486 -16.949 1.00 80.94 102 LEU A O 1
ATOM 826 N N . ASN A 1 103 ? 17.634 -4.925 -18.255 1.00 79.25 103 ASN A N 1
ATOM 827 C CA . ASN A 1 103 ? 18.355 -5.796 -19.153 1.00 79.25 103 ASN A CA 1
ATOM 828 C C . ASN A 1 103 ? 19.847 -5.468 -19.120 1.00 79.25 103 ASN A C 1
ATOM 830 O O . ASN A 1 103 ? 20.290 -4.459 -19.656 1.00 79.25 103 ASN A O 1
ATOM 834 N N . VAL A 1 104 ? 20.616 -6.383 -18.534 1.00 72.94 104 VAL A N 1
ATOM 835 C CA . VAL A 1 104 ? 22.064 -6.254 -18.287 1.00 72.94 104 VAL A CA 1
ATOM 836 C C . VAL A 1 104 ? 22.904 -6.366 -19.552 1.00 72.94 104 VAL A C 1
ATOM 838 O O . VAL A 1 104 ? 24.078 -6.019 -19.540 1.00 72.94 104 VAL A O 1
ATOM 841 N N . LYS A 1 105 ? 22.309 -6.884 -20.631 1.00 75.81 105 LYS A N 1
ATOM 842 C CA . LYS A 1 105 ? 22.909 -6.918 -21.966 1.00 75.81 105 LYS A CA 1
ATOM 843 C C . LYS A 1 105 ? 22.499 -5.710 -22.809 1.00 75.81 105 LYS A C 1
ATOM 845 O O . LYS A 1 105 ? 23.006 -5.561 -23.912 1.00 75.81 105 LYS A O 1
ATOM 850 N N . GLY A 1 106 ? 21.540 -4.912 -22.336 1.00 73.56 106 GLY A N 1
ATOM 851 C CA . GLY A 1 106 ? 21.102 -3.703 -23.021 1.00 73.56 106 GLY A CA 1
ATOM 852 C C . GLY A 1 106 ? 22.143 -2.595 -22.897 1.00 73.56 106 GLY A C 1
ATOM 853 O O . GLY A 1 106 ? 22.893 -2.542 -21.926 1.00 73.56 106 GLY A O 1
ATOM 854 N N . GLU A 1 107 ? 22.170 -1.706 -23.884 1.00 77.19 107 GLU A N 1
ATOM 855 C CA . GLU A 1 107 ? 23.120 -0.589 -23.927 1.00 77.19 107 GLU A CA 1
ATOM 856 C C . GLU A 1 107 ? 22.739 0.532 -22.947 1.00 77.19 107 GLU A C 1
ATOM 858 O O . GLU A 1 107 ? 23.606 1.206 -22.392 1.00 77.19 107 GLU A O 1
ATOM 863 N N . ALA A 1 108 ? 21.438 0.712 -22.692 1.00 82.94 108 ALA A N 1
ATOM 864 C CA . ALA A 1 108 ? 20.936 1.742 -21.797 1.00 82.94 108 ALA A CA 1
ATOM 865 C C . ALA A 1 108 ? 20.897 1.282 -20.334 1.00 82.94 108 ALA A C 1
ATOM 867 O O . ALA A 1 108 ? 20.405 0.202 -20.001 1.00 82.94 108 ALA A O 1
ATOM 868 N N . VAL A 1 109 ? 21.340 2.170 -19.441 1.00 82.38 109 VAL A N 1
ATOM 869 C CA . VAL A 1 109 ? 21.287 1.951 -17.987 1.00 82.38 109 VAL A CA 1
ATOM 870 C C . VAL A 1 109 ? 19.852 1.960 -17.479 1.00 82.38 109 VAL A C 1
ATOM 872 O O . VAL A 1 109 ? 19.523 1.202 -16.576 1.00 82.38 109 VAL A O 1
ATOM 875 N N . TRP A 1 110 ? 18.992 2.817 -18.022 1.00 86.25 110 TRP A N 1
ATOM 876 C CA . TRP A 1 110 ? 17.628 2.962 -17.538 1.00 86.25 110 TRP A CA 1
ATOM 877 C C . TRP A 1 110 ? 16.623 2.410 -18.531 1.00 86.25 110 TRP A C 1
ATOM 879 O O . TRP A 1 110 ? 16.536 2.871 -19.665 1.00 86.25 110 TRP A O 1
ATOM 889 N N . GLN A 1 111 ? 15.824 1.471 -18.050 1.00 87.62 111 GLN A N 1
ATOM 890 C CA . GLN A 1 111 ? 14.808 0.744 -18.799 1.00 87.62 111 GLN A CA 1
ATOM 891 C C . GLN A 1 111 ? 13.502 0.758 -18.019 1.00 87.62 111 GLN A C 1
ATOM 893 O O . GLN A 1 111 ? 13.504 1.020 -16.815 1.00 87.62 111 GLN A O 1
ATOM 898 N N . GLY A 1 112 ? 12.388 0.483 -18.684 1.00 88.75 112 GLY A N 1
ATOM 899 C CA . GLY A 1 112 ? 11.082 0.593 -18.052 1.00 88.75 112 GLY A CA 1
ATOM 900 C C . GLY A 1 112 ? 10.120 -0.503 -18.442 1.00 88.75 112 GLY A C 1
ATOM 901 O O . GLY A 1 112 ? 10.240 -1.112 -19.505 1.00 88.75 112 GLY A O 1
ATOM 902 N N . LEU A 1 113 ? 9.166 -0.724 -17.547 1.00 90.25 113 LEU A N 1
ATOM 903 C CA . LEU A 1 113 ? 7.953 -1.478 -17.805 1.00 90.25 113 LEU A CA 1
ATOM 904 C C . LEU A 1 113 ? 6.766 -0.547 -17.632 1.00 90.25 113 LEU A C 1
ATOM 906 O O . LEU A 1 113 ? 6.714 0.220 -16.671 1.00 90.25 113 LEU A O 1
ATOM 910 N N . GLU A 1 114 ? 5.831 -0.646 -18.553 1.00 91.62 114 GLU A N 1
ATOM 911 C CA . GLU A 1 114 ? 4.502 -0.067 -18.453 1.00 91.62 114 GLU A CA 1
ATOM 912 C C . GLU A 1 114 ? 3.500 -1.207 -18.358 1.00 91.62 114 GLU A C 1
ATOM 914 O O . GLU A 1 114 ? 3.680 -2.238 -19.010 1.00 91.62 114 GLU A O 1
ATOM 919 N N . GLN A 1 115 ? 2.484 -1.040 -17.520 1.00 91.75 115 GLN A N 1
ATOM 920 C CA . GLN A 1 115 ? 1.435 -2.030 -17.324 1.00 91.75 115 GLN A CA 1
ATOM 921 C C . GLN A 1 115 ? 0.082 -1.341 -17.162 1.00 91.75 115 GLN A C 1
ATOM 923 O O . GLN A 1 115 ? -0.032 -0.369 -16.418 1.00 91.75 115 GLN A O 1
ATOM 928 N N . GLU A 1 116 ? -0.941 -1.887 -17.813 1.00 91.88 116 GLU A N 1
ATOM 929 C CA . GLU A 1 116 ? -2.335 -1.488 -17.602 1.00 91.88 116 GLU A CA 1
ATOM 930 C C . GLU A 1 116 ? -2.867 -2.060 -16.275 1.00 91.88 116 GLU A C 1
ATOM 932 O O . GLU A 1 116 ? -2.619 -3.222 -15.939 1.00 91.88 116 GLU A O 1
ATOM 937 N N . VAL A 1 117 ? -3.601 -1.244 -15.519 1.00 93.06 117 VAL A N 1
ATOM 938 C CA . VAL A 1 117 ? -4.196 -1.563 -14.218 1.00 93.06 117 VAL A CA 1
ATOM 939 C C . VAL A 1 117 ? -5.658 -1.130 -14.216 1.00 93.06 117 VAL A C 1
ATOM 941 O O . VAL A 1 117 ? -5.992 0.059 -14.261 1.00 93.06 117 VAL A O 1
ATOM 944 N N . ALA A 1 118 ? -6.552 -2.111 -14.115 1.00 91.56 118 ALA A N 1
ATOM 945 C CA . ALA A 1 118 ? -7.986 -1.859 -14.134 1.00 91.56 118 ALA A CA 1
ATOM 946 C C . ALA A 1 118 ? -8.419 -0.973 -12.952 1.00 91.56 118 ALA A C 1
ATOM 948 O O . ALA A 1 118 ? -7.999 -1.162 -11.815 1.00 91.56 118 ALA A O 1
ATOM 949 N N . GLY A 1 119 ? -9.296 -0.002 -13.218 1.00 90.25 119 GLY A N 1
ATOM 950 C CA . GLY A 1 119 ? -9.879 0.863 -12.186 1.00 90.25 119 GLY A CA 1
ATOM 951 C C . GLY A 1 119 ? -8.989 2.014 -11.702 1.00 90.25 119 GLY A C 1
ATOM 952 O O . GLY A 1 119 ? -9.496 2.883 -10.987 1.00 90.25 119 GLY A O 1
ATOM 953 N N . LEU A 1 120 ? -7.720 2.082 -12.126 1.00 93.69 120 LEU A N 1
ATOM 954 C CA . LEU A 1 120 ? -6.791 3.156 -11.756 1.00 93.69 120 LEU A CA 1
ATOM 955 C C . LEU A 1 120 ? -7.320 4.545 -12.147 1.00 93.69 120 LEU A C 1
ATOM 957 O O . LEU A 1 120 ? -7.330 5.459 -11.325 1.00 93.69 120 LEU A O 1
ATOM 961 N N . SER A 1 121 ? -7.870 4.683 -13.356 1.00 91.44 121 SER A N 1
ATOM 962 C CA . SER A 1 121 ? -8.389 5.959 -13.876 1.00 91.44 121 SER A CA 1
ATOM 963 C C . SER A 1 121 ? -9.516 6.566 -13.036 1.00 91.44 121 SER A C 1
ATOM 965 O O . SER A 1 121 ? -9.763 7.771 -13.102 1.00 91.44 121 SER A O 1
ATOM 967 N N . ALA A 1 122 ? -10.191 5.753 -12.222 1.00 92.62 122 ALA A N 1
ATOM 968 C CA . ALA A 1 122 ? -11.258 6.199 -11.339 1.00 92.62 122 ALA A CA 1
ATOM 969 C C . ALA A 1 122 ? -10.750 6.684 -9.969 1.00 92.62 122 ALA A C 1
ATOM 971 O O . ALA A 1 122 ? -11.565 7.144 -9.164 1.00 92.62 122 ALA A O 1
ATOM 972 N N . ASP A 1 123 ? -9.462 6.538 -9.646 1.00 95.50 123 ASP A N 1
ATOM 973 C CA . ASP A 1 123 ? -8.883 6.889 -8.345 1.00 95.50 123 ASP A CA 1
ATOM 974 C C . ASP A 1 123 ? -7.639 7.793 -8.489 1.00 95.50 123 ASP A C 1
ATOM 976 O O . ASP A 1 123 ? -6.514 7.312 -8.639 1.00 95.50 123 ASP A O 1
ATOM 980 N N . PRO A 1 124 ? -7.814 9.126 -8.386 1.00 94.31 124 PRO A N 1
ATOM 981 C CA . PRO A 1 124 ? -6.707 10.076 -8.476 1.00 94.31 124 PRO A CA 1
ATOM 982 C C . PRO A 1 124 ? -5.613 9.883 -7.416 1.00 94.31 124 PRO A C 1
ATOM 984 O O . PRO A 1 124 ? -4.454 10.204 -7.677 1.00 94.31 124 PRO A O 1
ATOM 987 N N . ALA A 1 125 ? -5.955 9.373 -6.226 1.00 95.88 125 ALA A N 1
ATOM 988 C CA . ALA A 1 125 ? -4.973 9.126 -5.174 1.00 95.88 125 ALA A CA 1
ATOM 989 C C . ALA A 1 125 ? -4.104 7.909 -5.516 1.00 95.88 125 ALA A C 1
ATOM 991 O O . ALA A 1 125 ? -2.888 7.954 -5.325 1.00 95.88 125 ALA A O 1
ATOM 992 N N . ALA A 1 126 ? -4.698 6.867 -6.104 1.00 96.00 126 ALA A N 1
ATOM 993 C CA . ALA A 1 126 ? -3.943 5.738 -6.638 1.00 96.00 126 ALA A CA 1
ATOM 994 C C . ALA A 1 126 ? -3.043 6.153 -7.820 1.00 96.00 126 ALA A C 1
ATOM 996 O O . ALA A 1 126 ? -1.886 5.741 -7.880 1.00 96.00 126 ALA A O 1
ATOM 997 N N . CYS A 1 127 ? -3.501 7.041 -8.710 1.00 94.88 127 CYS A N 1
ATOM 998 C CA . CYS A 1 127 ? -2.642 7.618 -9.756 1.00 94.88 127 CYS A CA 1
ATOM 999 C C . CYS A 1 127 ? -1.415 8.327 -9.162 1.00 94.88 127 CYS A C 1
ATOM 1001 O O . CYS A 1 127 ? -0.280 8.027 -9.538 1.00 94.88 127 CYS A O 1
ATOM 1003 N N . ALA A 1 128 ? -1.631 9.217 -8.187 1.00 94.50 128 ALA A N 1
ATOM 1004 C CA . ALA A 1 128 ? -0.547 9.929 -7.511 1.00 94.50 128 ALA A CA 1
ATOM 1005 C C . ALA A 1 128 ? 0.410 8.974 -6.773 1.00 94.50 128 ALA A C 1
ATOM 1007 O O . ALA A 1 128 ? 1.620 9.201 -6.737 1.00 94.50 128 ALA A O 1
ATOM 1008 N N . HIS A 1 129 ? -0.121 7.888 -6.207 1.00 96.19 129 HIS A N 1
ATOM 1009 C CA . HIS A 1 129 ? 0.664 6.822 -5.592 1.00 96.19 129 HIS A CA 1
ATOM 1010 C C . HIS A 1 129 ? 1.639 6.184 -6.588 1.00 96.19 129 HIS A C 1
ATOM 1012 O O . HIS A 1 129 ? 2.840 6.141 -6.314 1.00 96.19 129 HIS A O 1
ATOM 1018 N N . PHE A 1 130 ? 1.159 5.757 -7.759 1.00 96.00 130 PHE A N 1
ATOM 1019 C CA . PHE A 1 130 ? 2.023 5.167 -8.785 1.00 96.00 130 PHE A CA 1
ATOM 1020 C C . PHE A 1 130 ? 3.020 6.170 -9.377 1.00 96.00 130 PHE A C 1
ATOM 1022 O O . PHE A 1 130 ? 4.159 5.795 -9.652 1.00 96.00 130 PHE A O 1
ATOM 1029 N N . ASP A 1 131 ? 2.649 7.448 -9.518 1.00 93.19 131 ASP A N 1
ATOM 1030 C CA . ASP A 1 131 ? 3.596 8.500 -9.925 1.00 93.19 131 ASP A CA 1
ATOM 1031 C C . ASP A 1 131 ? 4.756 8.631 -8.947 1.00 93.19 131 ASP A C 1
ATOM 1033 O O . ASP A 1 131 ? 5.925 8.645 -9.344 1.00 93.19 131 ASP A O 1
ATOM 1037 N N . GLN A 1 132 ? 4.445 8.686 -7.652 1.00 93.94 132 GLN A N 1
ATOM 1038 C CA . GLN A 1 132 ? 5.473 8.819 -6.634 1.00 93.94 132 GLN A CA 1
ATOM 1039 C C . GLN A 1 132 ? 6.366 7.574 -6.566 1.00 93.94 132 GLN A C 1
ATOM 1041 O O . GLN A 1 132 ? 7.575 7.708 -6.363 1.00 93.94 132 GLN A O 1
ATOM 1046 N N . ILE A 1 133 ? 5.806 6.380 -6.789 1.00 94.75 133 ILE A N 1
ATOM 1047 C CA . ILE A 1 133 ? 6.579 5.141 -6.937 1.00 94.75 133 ILE A CA 1
ATOM 1048 C C . ILE A 1 133 ? 7.552 5.252 -8.110 1.00 94.75 133 ILE A C 1
ATOM 1050 O O . ILE A 1 133 ? 8.747 5.032 -7.923 1.00 94.75 133 ILE A O 1
ATOM 1054 N N . ALA A 1 134 ? 7.083 5.640 -9.299 1.00 93.19 134 ALA A N 1
ATOM 1055 C CA . ALA A 1 134 ? 7.930 5.751 -10.486 1.00 93.19 134 ALA A CA 1
ATOM 1056 C C . ALA A 1 134 ? 9.088 6.743 -10.270 1.00 93.19 134 ALA A C 1
ATOM 1058 O O . ALA A 1 134 ? 10.245 6.445 -10.591 1.00 93.19 134 ALA A O 1
ATOM 1059 N N . ILE A 1 135 ? 8.800 7.897 -9.656 1.00 91.38 135 ILE A N 1
ATOM 1060 C CA . ILE A 1 135 ? 9.802 8.907 -9.287 1.00 91.38 135 ILE A CA 1
ATOM 1061 C C . ILE A 1 135 ? 10.823 8.324 -8.301 1.00 91.38 135 ILE A C 1
ATOM 1063 O O . ILE A 1 135 ? 12.032 8.440 -8.524 1.00 91.38 135 ILE A O 1
ATOM 1067 N N . SER A 1 136 ? 10.362 7.671 -7.232 1.00 91.56 136 SER A N 1
ATOM 1068 C CA . SER A 1 136 ? 11.241 7.075 -6.219 1.00 91.56 136 SER A CA 1
ATOM 1069 C C . SER A 1 136 ? 12.090 5.938 -6.780 1.00 91.56 136 SER A C 1
ATOM 1071 O O . SER A 1 136 ? 13.281 5.864 -6.475 1.00 91.56 136 SER A O 1
ATOM 1073 N N . MET A 1 137 ? 11.532 5.095 -7.651 1.00 90.75 137 MET A N 1
ATOM 1074 C CA . MET A 1 137 ? 12.278 4.036 -8.331 1.00 90.75 137 MET A CA 1
ATOM 1075 C C . MET A 1 137 ? 13.380 4.610 -9.222 1.00 90.75 137 MET A C 1
ATOM 1077 O O . MET A 1 137 ? 14.505 4.111 -9.214 1.00 90.75 137 MET A O 1
ATOM 1081 N N . ARG A 1 138 ? 13.095 5.700 -9.946 1.00 88.25 138 ARG A N 1
ATOM 1082 C CA . ARG A 1 138 ? 14.085 6.376 -10.793 1.00 88.25 138 ARG A CA 1
ATOM 1083 C C . ARG A 1 138 ? 15.179 7.073 -9.982 1.00 88.25 138 ARG A C 1
ATOM 1085 O O . ARG A 1 138 ? 16.324 7.145 -10.426 1.00 88.25 138 ARG A O 1
ATOM 1092 N N . ALA A 1 139 ? 14.841 7.597 -8.808 1.00 86.56 139 ALA A N 1
ATOM 1093 C CA . ALA A 1 139 ? 15.788 8.272 -7.928 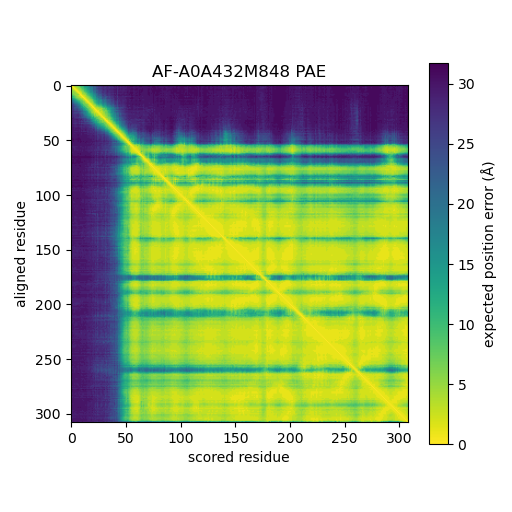1.00 86.56 139 ALA A CA 1
ATOM 1094 C C . ALA A 1 139 ? 16.614 7.298 -7.070 1.00 86.56 139 ALA A C 1
ATOM 1096 O O . ALA A 1 139 ? 17.730 7.633 -6.653 1.00 86.56 139 ALA A O 1
ATOM 1097 N N . SER A 1 140 ? 16.083 6.108 -6.771 1.00 81.69 140 SER A N 1
ATOM 1098 C CA . SER A 1 140 ? 16.740 5.180 -5.860 1.00 81.69 140 SER A CA 1
ATOM 1099 C C . SER A 1 140 ? 17.776 4.304 -6.551 1.00 81.69 140 SER A C 1
ATOM 1101 O O . SER A 1 140 ? 17.591 3.747 -7.628 1.00 81.69 140 SER A O 1
ATOM 1103 N N . GLN A 1 141 ? 18.896 4.146 -5.855 1.00 70.50 141 GLN A N 1
ATOM 1104 C CA . GLN A 1 141 ? 19.949 3.199 -6.199 1.00 70.50 141 GLN A CA 1
ATOM 1105 C C . GLN A 1 141 ? 19.965 2.018 -5.220 1.00 70.50 141 GLN A C 1
ATOM 1107 O O . GLN A 1 141 ? 20.752 1.095 -5.376 1.00 70.50 141 GLN A O 1
ATOM 1112 N N . LYS A 1 142 ? 19.141 2.016 -4.167 1.00 76.94 142 LYS A N 1
ATOM 1113 C CA . LYS A 1 142 ? 19.154 0.932 -3.180 1.00 76.94 142 LYS A CA 1
ATOM 1114 C C . LYS A 1 142 ? 18.130 -0.122 -3.556 1.00 76.94 142 LYS A C 1
ATOM 1116 O O . LYS A 1 142 ? 16.946 0.176 -3.651 1.00 76.94 142 LYS A O 1
ATOM 1121 N N . SER A 1 143 ? 18.569 -1.377 -3.657 1.00 77.25 143 SER A N 1
ATOM 1122 C CA . SER A 1 143 ? 17.655 -2.480 -3.969 1.00 77.25 143 SER A CA 1
ATOM 1123 C C . SER A 1 143 ? 16.517 -2.620 -2.952 1.00 77.25 143 SER A C 1
ATOM 1125 O O . SER A 1 143 ? 15.456 -3.068 -3.355 1.00 77.25 143 SER A O 1
ATOM 1127 N N . SER A 1 144 ? 16.710 -2.253 -1.678 1.00 82.44 144 SER A N 1
ATOM 1128 C CA . SER A 1 144 ? 15.647 -2.279 -0.659 1.00 82.44 144 SER A CA 1
ATOM 1129 C C . SER A 1 144 ? 14.498 -1.334 -0.987 1.00 82.44 144 SER A C 1
ATOM 1131 O O . SER A 1 144 ? 13.344 -1.726 -0.888 1.00 82.44 144 SER A O 1
ATOM 1133 N N . ASP A 1 145 ? 14.823 -0.118 -1.420 1.00 86.56 145 ASP A N 1
ATOM 1134 C CA . ASP A 1 145 ? 13.833 0.922 -1.696 1.00 86.56 145 ASP A CA 1
ATOM 1135 C C . ASP A 1 145 ? 13.066 0.570 -2.983 1.00 86.56 145 ASP A C 1
ATOM 1137 O O . ASP A 1 145 ? 11.861 0.774 -3.072 1.00 86.56 145 ASP A O 1
ATOM 1141 N N . ILE A 1 146 ? 13.749 -0.032 -3.968 1.00 89.12 146 ILE A N 1
ATOM 1142 C CA . ILE A 1 146 ? 13.093 -0.583 -5.164 1.00 89.12 146 ILE A CA 1
ATOM 1143 C C . ILE A 1 146 ? 12.188 -1.764 -4.792 1.00 89.12 146 ILE A C 1
ATOM 1145 O O . ILE A 1 146 ? 11.081 -1.861 -5.308 1.00 89.12 146 ILE A O 1
ATOM 1149 N N . THR A 1 147 ? 12.628 -2.657 -3.898 1.00 91.12 147 THR A N 1
ATOM 1150 C CA . THR A 1 147 ? 11.788 -3.753 -3.388 1.00 91.12 147 THR A CA 1
ATOM 1151 C C . THR A 1 147 ? 10.522 -3.211 -2.726 1.00 91.12 147 THR A C 1
ATOM 1153 O O . THR A 1 147 ? 9.443 -3.713 -3.018 1.00 91.12 147 THR A O 1
ATOM 1156 N N . GLU A 1 148 ? 10.635 -2.180 -1.890 1.00 91.62 148 GLU A N 1
ATOM 1157 C CA . GLU A 1 148 ? 9.496 -1.502 -1.259 1.00 91.62 148 GLU A CA 1
ATOM 1158 C C . GLU A 1 148 ? 8.547 -0.905 -2.307 1.00 91.62 148 GLU A C 1
ATOM 1160 O O . GLU A 1 148 ? 7.363 -1.220 -2.299 1.00 91.62 148 GLU A O 1
ATOM 1165 N N . CYS A 1 149 ? 9.078 -0.164 -3.284 1.00 94.38 149 CYS A N 1
ATOM 1166 C CA . CYS A 1 149 ? 8.298 0.409 -4.385 1.00 94.38 149 CYS A CA 1
ATOM 1167 C C . CYS A 1 149 ? 7.517 -0.648 -5.184 1.00 94.38 149 CYS A C 1
ATOM 1169 O O . CYS A 1 149 ? 6.348 -0.448 -5.503 1.00 94.38 149 CYS A O 1
ATOM 1171 N N . VAL A 1 150 ? 8.147 -1.785 -5.506 1.00 95.06 150 VAL A N 1
ATOM 1172 C CA . VAL A 1 150 ? 7.481 -2.886 -6.227 1.00 95.06 150 VAL A CA 1
ATOM 1173 C C . VAL A 1 150 ? 6.412 -3.552 -5.353 1.00 95.06 150 VAL A C 1
ATOM 1175 O O . VAL A 1 150 ? 5.368 -3.950 -5.864 1.00 95.06 150 VAL A O 1
ATOM 1178 N N . GLY A 1 151 ? 6.646 -3.651 -4.041 1.00 96.38 151 GLY A N 1
ATOM 1179 C CA . GLY A 1 151 ? 5.647 -4.114 -3.075 1.00 96.38 151 GLY A CA 1
ATOM 1180 C C . GLY A 1 151 ? 4.419 -3.210 -3.032 1.00 96.38 151 GLY A C 1
ATOM 1181 O O . GLY A 1 151 ? 3.299 -3.689 -3.185 1.00 96.38 151 GLY A O 1
ATOM 1182 N N . GLU A 1 152 ? 4.641 -1.906 -2.870 1.00 97.06 152 GLU A N 1
ATOM 1183 C CA . GLU A 1 152 ? 3.596 -0.875 -2.843 1.00 97.06 152 GLU A CA 1
ATOM 1184 C C . GLU A 1 152 ? 2.765 -0.890 -4.134 1.00 97.06 152 GLU A C 1
ATOM 1186 O O . GLU A 1 152 ? 1.533 -0.928 -4.089 1.00 97.06 152 GLU A O 1
ATOM 1191 N N . ALA A 1 153 ? 3.428 -0.989 -5.291 1.00 97.38 153 ALA A N 1
ATOM 1192 C CA . ALA A 1 153 ? 2.743 -1.092 -6.574 1.00 97.38 153 ALA A CA 1
ATOM 1193 C C . ALA A 1 153 ? 1.837 -2.334 -6.649 1.00 97.38 153 ALA A C 1
ATOM 1195 O O . ALA A 1 153 ? 0.665 -2.216 -7.001 1.00 97.38 153 ALA A O 1
ATOM 1196 N N . ALA A 1 154 ? 2.339 -3.514 -6.271 1.00 97.94 154 ALA A N 1
ATOM 1197 C CA . ALA A 1 154 ? 1.555 -4.751 -6.295 1.00 97.94 154 ALA A CA 1
ATOM 1198 C C . ALA A 1 154 ? 0.362 -4.718 -5.324 1.00 97.94 154 ALA A C 1
ATOM 1200 O O . ALA A 1 154 ? -0.725 -5.194 -5.656 1.00 97.94 154 ALA A O 1
ATOM 1201 N N . ALA A 1 155 ? 0.549 -4.127 -4.141 1.00 98.25 155 ALA 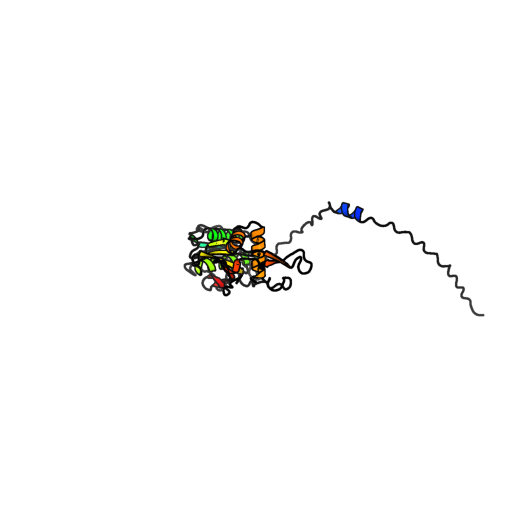A N 1
ATOM 1202 C CA . ALA A 1 155 ? -0.510 -3.917 -3.158 1.00 98.25 155 ALA A CA 1
ATOM 1203 C C . ALA A 1 155 ? -1.626 -3.011 -3.693 1.00 98.25 155 ALA A C 1
ATOM 1205 O O . ALA A 1 155 ? -2.805 -3.324 -3.518 1.00 98.25 155 ALA A O 1
ATOM 1206 N N . ALA A 1 156 ? -1.271 -1.942 -4.408 1.00 98.25 156 ALA A N 1
ATOM 1207 C CA . ALA A 1 156 ? -2.260 -1.060 -5.009 1.00 98.25 156 ALA A CA 1
ATOM 1208 C C . ALA A 1 156 ? -2.997 -1.724 -6.185 1.00 98.25 156 ALA A C 1
ATOM 1210 O O . ALA A 1 156 ? -4.220 -1.611 -6.269 1.00 98.25 156 ALA A O 1
ATOM 1211 N N . ILE A 1 157 ? -2.286 -2.476 -7.038 1.00 97.88 157 ILE A N 1
ATOM 1212 C CA . ILE A 1 157 ? -2.892 -3.282 -8.117 1.00 97.88 157 ILE A CA 1
ATOM 1213 C C . ILE A 1 157 ? -3.930 -4.252 -7.538 1.00 97.88 157 ILE A C 1
ATOM 1215 O O . ILE A 1 157 ? -5.059 -4.294 -8.018 1.00 97.88 157 ILE A O 1
ATOM 1219 N N . TYR A 1 158 ? -3.590 -4.964 -6.457 1.00 98.00 158 TYR A N 1
ATOM 1220 C CA . TYR A 1 158 ? -4.509 -5.892 -5.793 1.00 98.00 158 TYR A CA 1
ATOM 1221 C C . TYR A 1 158 ? -5.839 -5.241 -5.412 1.00 98.00 158 TYR A C 1
ATOM 1223 O O . TYR A 1 158 ? -6.903 -5.789 -5.704 1.00 98.00 158 TYR A O 1
ATOM 1231 N N . VAL A 1 159 ? -5.801 -4.080 -4.751 1.00 98.50 159 VAL A N 1
ATOM 1232 C CA . VAL A 1 159 ? -7.034 -3.428 -4.296 1.00 98.50 159 VAL A CA 1
ATOM 1233 C C . VAL A 1 159 ? -7.848 -2.906 -5.477 1.00 98.50 159 VAL A C 1
ATOM 1235 O O . VAL A 1 159 ? -9.063 -3.101 -5.502 1.00 98.50 159 VAL A O 1
ATOM 1238 N N . LEU A 1 160 ? -7.193 -2.297 -6.468 1.00 97.50 160 LEU A N 1
ATOM 1239 C CA . LEU A 1 160 ? -7.864 -1.757 -7.650 1.00 97.50 160 LEU A CA 1
ATOM 1240 C C . LEU A 1 160 ? -8.561 -2.847 -8.475 1.00 97.50 160 LEU A C 1
ATOM 1242 O O . LEU A 1 160 ? -9.719 -2.676 -8.857 1.00 97.50 160 LEU A O 1
ATOM 1246 N N . GLU A 1 161 ? -7.890 -3.977 -8.703 1.00 94.94 161 GLU A N 1
ATOM 1247 C CA . GLU A 1 161 ? -8.409 -5.054 -9.550 1.00 94.94 161 GLU A CA 1
ATOM 1248 C C . GLU A 1 161 ? -9.406 -5.963 -8.823 1.00 94.94 161 GLU A C 1
ATOM 1250 O O . GLU A 1 161 ? -10.418 -6.358 -9.401 1.00 94.94 161 GLU A O 1
ATOM 1255 N N . GLN A 1 162 ? -9.139 -6.310 -7.559 1.00 96.62 162 GLN A N 1
ATOM 1256 C CA . GLN A 1 162 ? -9.925 -7.319 -6.836 1.00 96.62 162 GLN A CA 1
ATOM 1257 C C . GLN A 1 162 ? -11.034 -6.716 -5.971 1.00 96.62 162 GLN A C 1
ATOM 1259 O O . GLN A 1 162 ? -12.006 -7.403 -5.652 1.00 96.62 162 GLN A O 1
ATOM 1264 N N . HIS A 1 163 ? -10.926 -5.437 -5.602 1.00 96.00 163 HIS A N 1
ATOM 1265 C CA . HIS A 1 163 ? -11.849 -4.784 -4.668 1.00 96.00 163 HIS A CA 1
ATOM 1266 C C . HIS A 1 163 ? -12.406 -3.474 -5.232 1.00 96.00 163 HIS A C 1
ATOM 1268 O O . HIS A 1 163 ? -12.255 -2.408 -4.623 1.00 96.00 163 HIS A O 1
ATOM 1274 N N . PRO A 1 164 ? -13.124 -3.526 -6.371 1.00 93.56 164 PRO A N 1
ATOM 1275 C CA . PRO A 1 164 ? -13.643 -2.329 -7.009 1.00 93.56 164 PRO A CA 1
ATOM 1276 C C . PRO A 1 164 ? -14.555 -1.527 -6.069 1.00 93.56 164 PRO A C 1
ATOM 1278 O O . PRO A 1 164 ? -15.397 -2.049 -5.318 1.00 93.56 164 PRO A O 1
ATOM 1281 N N . GLY A 1 165 ? -14.380 -0.209 -6.127 1.00 94.12 165 GLY A N 1
ATOM 1282 C CA . GLY A 1 165 ? -15.091 0.762 -5.299 1.00 94.12 165 GLY A CA 1
ATOM 1283 C C . GLY A 1 165 ? -14.370 1.154 -4.010 1.00 94.12 165 GLY A C 1
ATOM 1284 O O . GLY A 1 165 ? -14.799 2.121 -3.387 1.00 94.12 165 GLY A O 1
ATOM 1285 N N . TYR A 1 166 ? -13.287 0.468 -3.628 1.00 98.00 166 TYR A N 1
ATOM 1286 C CA . TYR A 1 166 ? -12.348 1.025 -2.656 1.00 98.00 166 TYR A CA 1
ATOM 1287 C C . TYR A 1 166 ? -11.596 2.213 -3.263 1.00 98.00 166 TYR A C 1
ATOM 1289 O O . TYR A 1 166 ? -11.297 2.226 -4.458 1.00 98.00 166 TYR A O 1
ATOM 1297 N N . LYS A 1 167 ? -11.323 3.221 -2.431 1.00 98.00 167 LYS A N 1
ATOM 1298 C CA . LYS A 1 167 ? -10.565 4.423 -2.789 1.00 98.00 167 LYS A CA 1
ATOM 1299 C C . LYS A 1 167 ? -9.386 4.621 -1.859 1.00 98.00 167 LYS A C 1
ATOM 1301 O O . LYS A 1 167 ? -9.545 4.507 -0.642 1.00 98.00 167 LYS A O 1
ATOM 1306 N N . MET A 1 168 ? -8.218 4.910 -2.420 1.00 98.06 168 MET A N 1
ATOM 1307 C CA . MET A 1 168 ? -7.010 5.136 -1.639 1.00 98.06 168 MET A CA 1
ATOM 1308 C C . MET A 1 168 ? -7.138 6.451 -0.863 1.00 98.06 168 MET A C 1
ATOM 1310 O O . MET A 1 168 ? -7.453 7.502 -1.413 1.00 98.06 168 MET A O 1
ATOM 1314 N N . THR A 1 169 ? -6.864 6.394 0.437 1.00 96.75 169 THR A N 1
ATOM 1315 C CA . THR A 1 169 ? -6.812 7.568 1.329 1.00 96.75 169 THR A CA 1
ATOM 1316 C C . THR A 1 169 ? -5.439 7.758 1.959 1.00 96.75 169 THR A C 1
ATOM 1318 O O . THR A 1 169 ? -5.117 8.843 2.446 1.00 96.75 169 THR A O 1
ATOM 1321 N N . TRP A 1 170 ? -4.624 6.704 1.947 1.00 96.31 170 TRP A N 1
ATOM 1322 C CA . TRP A 1 170 ? -3.234 6.714 2.365 1.00 96.31 170 TRP A CA 1
ATOM 1323 C C . TRP A 1 170 ? -2.425 5.798 1.460 1.00 96.31 170 TRP A C 1
ATOM 1325 O O . TRP A 1 170 ? -2.849 4.681 1.174 1.00 96.31 170 TRP A O 1
ATOM 1335 N N . GLY A 1 171 ? -1.257 6.268 1.046 1.00 95.25 171 GLY A N 1
ATOM 1336 C CA . GLY A 1 171 ? -0.312 5.491 0.265 1.00 95.25 171 GLY A CA 1
ATOM 1337 C C . GLY A 1 171 ? 0.999 6.246 0.088 1.00 95.25 171 GLY A C 1
ATOM 1338 O O . GLY A 1 171 ? 1.183 7.349 0.611 1.00 95.25 171 GLY A O 1
ATOM 1339 N N . TYR A 1 172 ? 1.884 5.669 -0.715 1.00 92.25 172 TYR A N 1
ATOM 1340 C CA . TYR A 1 172 ? 3.238 6.135 -0.999 1.00 92.25 172 TYR A CA 1
ATOM 1341 C C . TYR A 1 172 ? 3.387 7.638 -1.326 1.00 92.25 172 TYR A C 1
ATOM 1343 O O . TYR A 1 172 ? 4.371 8.257 -0.932 1.00 92.25 172 TYR A O 1
ATOM 1351 N N . TYR A 1 173 ? 2.394 8.270 -1.967 1.00 87.75 173 TYR A N 1
ATOM 1352 C CA . TYR A 1 173 ? 2.420 9.703 -2.316 1.00 87.75 173 TYR A CA 1
ATOM 1353 C C . TYR A 1 173 ? 2.377 10.668 -1.114 1.00 87.75 173 TYR A C 1
ATOM 1355 O O . TYR A 1 173 ? 2.771 11.826 -1.240 1.00 87.75 173 TYR A O 1
ATOM 1363 N N . ILE A 1 174 ? 1.910 10.209 0.051 1.00 86.06 174 ILE A N 1
ATOM 1364 C CA . ILE A 1 174 ? 1.825 11.001 1.296 1.00 86.06 174 ILE A CA 1
ATOM 1365 C C . ILE A 1 174 ? 2.444 10.293 2.507 1.00 86.06 174 ILE A C 1
ATOM 1367 O O . ILE A 1 174 ? 2.464 10.852 3.612 1.00 86.06 174 ILE A O 1
ATOM 1371 N N . HIS A 1 175 ? 2.969 9.080 2.319 1.00 76.19 175 HIS A N 1
ATOM 1372 C CA . HIS A 1 175 ? 3.537 8.279 3.392 1.00 76.19 175 HIS A CA 1
ATOM 1373 C C . HIS A 1 175 ? 4.799 8.951 3.963 1.00 76.19 175 HIS A C 1
ATOM 1375 O O . HIS A 1 175 ? 5.812 9.125 3.293 1.00 76.19 175 HIS A O 1
ATOM 1381 N N . SER A 1 176 ? 4.760 9.315 5.250 1.00 63.28 176 SER A N 1
ATOM 1382 C CA . SER A 1 176 ? 5.977 9.488 6.054 1.00 63.28 176 SER A CA 1
ATOM 1383 C C . SER A 1 176 ? 5.802 8.988 7.493 1.00 63.28 176 SER A C 1
ATOM 1385 O O . SER A 1 176 ? 5.089 9.592 8.299 1.00 63.28 176 SER A O 1
ATOM 1387 N N . GLY A 1 177 ? 6.510 7.897 7.818 1.00 60.78 177 GLY A N 1
ATOM 1388 C CA . GLY A 1 177 ? 6.879 7.508 9.187 1.00 60.78 177 GLY A CA 1
ATOM 1389 C C . GLY A 1 177 ? 5.834 6.772 10.032 1.00 60.78 177 GLY A C 1
ATOM 1390 O O . GLY A 1 177 ? 6.063 6.609 11.228 1.00 60.78 177 GLY A O 1
ATOM 1391 N N . THR A 1 178 ? 4.703 6.344 9.465 1.00 65.38 178 THR A N 1
ATOM 1392 C CA . THR A 1 178 ? 3.566 5.795 10.232 1.00 65.38 178 THR A CA 1
ATOM 1393 C C . THR A 1 178 ? 3.442 4.278 10.187 1.00 65.38 178 THR A C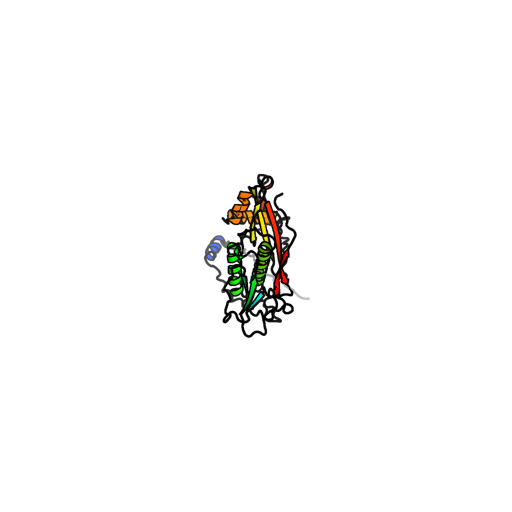 1
ATOM 1395 O O . THR A 1 178 ? 2.544 3.757 10.832 1.00 65.38 178 THR A O 1
ATOM 1398 N N . GLY A 1 179 ? 4.296 3.565 9.451 1.00 83.38 179 GLY A N 1
ATOM 1399 C CA . GLY A 1 179 ? 4.378 2.098 9.459 1.00 83.38 179 GLY A CA 1
ATOM 1400 C C . GLY A 1 179 ? 3.248 1.349 8.743 1.00 83.38 179 GLY A C 1
ATOM 1401 O O . GLY A 1 179 ? 3.425 0.171 8.482 1.00 83.38 179 GLY A O 1
ATOM 1402 N N . ILE A 1 180 ? 2.129 2.007 8.422 1.00 93.50 180 ILE A N 1
ATOM 1403 C CA . ILE A 1 180 ? 1.094 1.501 7.509 1.00 93.50 180 ILE A CA 1
ATOM 1404 C C . ILE A 1 180 ? 1.413 1.984 6.094 1.00 93.50 180 ILE A C 1
ATOM 1406 O O . ILE A 1 180 ? 1.527 3.196 5.885 1.00 93.50 180 ILE A O 1
ATOM 1410 N N . ASP A 1 181 ? 1.479 1.050 5.149 1.00 95.56 181 ASP A N 1
ATOM 1411 C CA . ASP A 1 181 ? 1.805 1.339 3.752 1.00 95.56 181 ASP A CA 1
ATOM 1412 C C . ASP A 1 181 ? 0.618 1.974 3.027 1.00 95.56 181 ASP A C 1
ATOM 1414 O O . ASP A 1 181 ? 0.729 3.086 2.506 1.00 95.56 181 ASP A O 1
ATOM 1418 N N . GLN A 1 182 ? -0.560 1.336 3.077 1.00 97.31 182 GLN A N 1
ATOM 1419 C CA . GLN A 1 182 ? -1.750 1.839 2.388 1.00 97.31 182 GLN A CA 1
ATOM 1420 C C . GLN A 1 182 ? -3.019 1.741 3.230 1.00 97.31 182 GLN A C 1
ATOM 1422 O O . GLN A 1 182 ? -3.209 0.819 4.026 1.00 97.31 182 GLN A O 1
ATOM 1427 N N . ILE A 1 183 ? -3.922 2.696 3.009 1.00 98.25 183 ILE A N 1
ATOM 1428 C CA . ILE A 1 183 ? -5.283 2.682 3.543 1.00 98.25 183 ILE A CA 1
ATOM 1429 C C . ILE A 1 183 ? -6.240 2.984 2.407 1.00 98.25 183 ILE A C 1
ATOM 1431 O O . ILE A 1 183 ? -6.119 3.999 1.716 1.00 98.25 183 ILE A O 1
ATOM 1435 N N . TRP A 1 184 ? -7.238 2.126 2.285 1.00 98.56 184 TRP A N 1
ATOM 1436 C CA . TRP A 1 184 ? -8.319 2.242 1.330 1.00 98.56 184 TRP A CA 1
ATOM 1437 C C . TRP A 1 184 ? -9.651 2.295 2.066 1.00 98.56 184 TRP A C 1
ATOM 1439 O O . TRP A 1 184 ? -9.792 1.715 3.141 1.00 98.56 184 TRP A O 1
ATOM 1449 N N . GLU A 1 185 ? -10.645 2.968 1.501 1.00 98.19 185 GLU A N 1
ATOM 1450 C CA . GLU A 1 185 ? -11.982 3.027 2.088 1.00 98.19 185 GLU A CA 1
ATOM 1451 C C . GLU A 1 185 ? -13.086 2.815 1.055 1.00 98.19 185 GLU A C 1
ATOM 1453 O O . GLU A 1 185 ? -12.948 3.182 -0.111 1.00 98.19 185 GLU A O 1
ATOM 1458 N N . LYS A 1 186 ? -14.200 2.230 1.498 1.00 97.69 186 LYS A N 1
ATOM 1459 C CA . LYS A 1 186 ? -15.417 2.045 0.709 1.00 97.69 186 LYS A CA 1
ATOM 1460 C C . LYS A 1 186 ? -16.649 2.216 1.604 1.00 97.69 186 LYS A C 1
ATOM 1462 O O . LYS A 1 186 ? -16.687 1.632 2.688 1.00 97.69 186 LYS A O 1
ATOM 1467 N N . PRO A 1 187 ? -17.683 2.975 1.199 1.00 97.56 187 PRO A N 1
ATOM 1468 C CA . PRO A 1 187 ? -18.958 2.983 1.913 1.00 97.56 187 PRO A CA 1
ATOM 1469 C C . PRO A 1 187 ? -19.568 1.579 1.960 1.00 97.56 187 PRO A C 1
ATOM 1471 O O . PRO A 1 187 ? -19.571 0.870 0.953 1.00 97.56 187 PRO A O 1
ATOM 1474 N N . ASN A 1 188 ? -20.104 1.178 3.111 1.00 95.88 188 ASN A N 1
ATOM 1475 C CA . ASN A 1 188 ? -20.742 -0.126 3.269 1.00 95.88 188 ASN A CA 1
ATOM 1476 C C . ASN A 1 188 ? -22.273 -0.011 3.331 1.00 95.88 188 ASN A C 1
ATOM 1478 O O . ASN A 1 188 ? -22.839 1.051 3.594 1.00 95.88 188 ASN A O 1
ATOM 1482 N N . ASN A 1 189 ? -22.959 -1.134 3.117 1.00 93.19 189 ASN A N 1
ATOM 1483 C CA . ASN A 1 189 ? -24.427 -1.176 3.065 1.00 93.19 189 ASN A CA 1
ATOM 1484 C C . ASN A 1 189 ? -25.105 -0.918 4.424 1.00 93.19 189 ASN A C 1
ATOM 1486 O O . ASN A 1 189 ? -26.318 -0.749 4.476 1.00 93.19 189 ASN A O 1
ATOM 1490 N N . ALA A 1 190 ? -24.345 -0.895 5.524 1.00 90.81 190 ALA A N 1
ATOM 1491 C CA . ALA A 1 190 ? -24.850 -0.604 6.865 1.00 90.81 190 ALA A CA 1
ATOM 1492 C C . ALA A 1 190 ? -24.803 0.899 7.206 1.00 90.81 190 ALA A C 1
ATOM 1494 O O . ALA A 1 190 ? -25.009 1.270 8.360 1.00 90.81 190 ALA A O 1
ATOM 1495 N N . GLY A 1 191 ? -24.502 1.764 6.228 1.00 92.38 191 GLY A N 1
ATOM 1496 C CA . GLY A 1 191 ? -24.358 3.208 6.435 1.00 92.38 191 GLY A CA 1
ATOM 1497 C C . GLY A 1 191 ? -23.032 3.612 7.090 1.00 92.38 191 GLY A C 1
ATOM 1498 O O . GLY A 1 191 ? -22.890 4.750 7.532 1.00 92.38 191 GLY A O 1
ATOM 1499 N N . GLY A 1 192 ? -22.068 2.691 7.171 1.00 95.94 192 GLY A N 1
ATOM 1500 C CA . GLY A 1 192 ? -20.710 2.932 7.651 1.00 95.94 192 GLY A CA 1
ATOM 1501 C C . GLY A 1 192 ? -19.679 2.949 6.523 1.00 95.94 192 GLY A C 1
ATOM 1502 O O . GLY A 1 192 ? -19.998 3.046 5.337 1.00 95.94 192 GLY A O 1
ATOM 1503 N N . THR A 1 193 ? -18.408 2.847 6.898 1.00 98.19 193 THR A N 1
ATOM 1504 C CA . THR A 1 193 ? -17.283 2.737 5.963 1.00 98.19 193 THR A CA 1
ATOM 1505 C C . THR A 1 193 ? -16.471 1.489 6.285 1.00 98.19 193 THR A C 1
ATOM 1507 O O . THR A 1 193 ? -16.114 1.264 7.442 1.00 98.19 193 THR A O 1
ATOM 1510 N N . ASP A 1 194 ? -16.179 0.684 5.270 1.00 98.50 194 ASP A N 1
ATOM 1511 C CA . ASP A 1 194 ? -15.198 -0.388 5.360 1.00 98.50 194 ASP A CA 1
ATOM 1512 C C . ASP A 1 194 ? -13.831 0.184 4.981 1.00 98.50 194 ASP A C 1
ATOM 1514 O O . ASP A 1 194 ? -13.625 0.665 3.867 1.00 98.50 194 ASP A O 1
ATOM 1518 N N . PHE A 1 195 ? -12.900 0.144 5.926 1.00 98.62 195 PHE A N 1
ATOM 1519 C CA . PHE A 1 195 ? -11.509 0.524 5.733 1.00 98.62 195 PHE A CA 1
ATOM 1520 C C . PHE A 1 195 ? -10.669 -0.729 5.523 1.00 98.62 195 PHE A C 1
ATOM 1522 O O . PHE A 1 195 ? -10.844 -1.714 6.240 1.00 98.62 195 PHE A O 1
ATOM 1529 N N . LEU A 1 196 ? -9.741 -0.684 4.577 1.00 98.75 196 LEU A N 1
ATOM 1530 C CA . LEU A 1 196 ? -8.772 -1.738 4.319 1.00 98.75 196 LEU A CA 1
ATOM 1531 C C . LEU A 1 196 ? -7.366 -1.175 4.524 1.00 98.75 196 LEU A C 1
ATOM 1533 O O . LEU A 1 196 ? -6.941 -0.271 3.809 1.00 98.75 196 LEU A O 1
ATOM 1537 N N . ILE A 1 197 ? -6.661 -1.719 5.508 1.00 98.31 197 ILE A N 1
ATOM 1538 C CA . ILE A 1 197 ? -5.248 -1.464 5.769 1.00 98.31 197 ILE A CA 1
ATOM 1539 C C . ILE A 1 197 ? -4.448 -2.534 5.034 1.00 98.31 197 ILE A C 1
ATOM 1541 O O . ILE A 1 197 ? -4.670 -3.731 5.240 1.00 98.31 197 ILE A O 1
ATOM 1545 N N . VAL A 1 198 ? -3.525 -2.104 4.181 1.00 97.81 198 VAL A N 1
ATOM 1546 C CA . VAL A 1 198 ? -2.675 -3.006 3.406 1.00 97.81 198 VAL A CA 1
ATOM 1547 C C . VAL A 1 198 ? -1.232 -2.823 3.839 1.00 97.81 198 VAL A C 1
ATOM 1549 O O . VAL A 1 198 ? -0.720 -1.705 3.854 1.00 97.81 198 VAL A O 1
ATOM 1552 N N . GLU A 1 199 ? -0.597 -3.937 4.183 1.00 96.38 199 GLU A N 1
ATOM 1553 C CA . GLU A 1 199 ? 0.852 -4.043 4.319 1.00 96.38 199 GLU A CA 1
ATOM 1554 C C . GLU A 1 199 ? 1.425 -4.583 3.009 1.00 96.38 199 GLU A C 1
ATOM 1556 O O . GLU A 1 199 ? 1.033 -5.660 2.549 1.00 96.38 199 GLU A O 1
ATOM 1561 N N . ALA A 1 200 ? 2.359 -3.851 2.420 1.00 95.62 200 ALA A N 1
ATOM 1562 C CA . ALA A 1 200 ? 2.927 -4.129 1.119 1.00 95.62 200 ALA A CA 1
ATOM 1563 C C . ALA A 1 200 ? 4.307 -4.783 1.255 1.00 95.62 200 ALA A C 1
ATOM 1565 O O . ALA A 1 200 ? 5.231 -4.259 1.877 1.00 95.62 200 ALA A O 1
ATOM 1566 N N . LYS A 1 201 ? 4.487 -5.947 0.631 1.00 94.06 201 LYS A N 1
ATOM 1567 C CA . LYS A 1 201 ? 5.761 -6.670 0.611 1.00 94.06 201 LYS A CA 1
ATOM 1568 C C . LYS A 1 201 ? 6.272 -6.792 -0.807 1.00 94.06 201 LYS A C 1
ATOM 1570 O O . LYS A 1 201 ? 5.608 -7.325 -1.689 1.00 94.06 201 LYS A O 1
ATOM 1575 N N . GLY A 1 202 ? 7.492 -6.314 -1.021 1.00 92.81 202 GLY A N 1
ATOM 1576 C CA . GLY A 1 202 ? 8.181 -6.519 -2.286 1.00 92.81 202 GLY A CA 1
ATOM 1577 C C . GLY A 1 202 ? 8.568 -7.981 -2.526 1.00 92.81 202 GLY A C 1
ATOM 1578 O O . GLY A 1 202 ? 8.486 -8.810 -1.617 1.00 92.81 202 GLY A O 1
ATOM 1579 N N . PRO A 1 203 ? 9.067 -8.308 -3.729 1.00 88.44 203 PRO A N 1
ATOM 1580 C CA . PRO A 1 203 ? 9.375 -9.685 -4.094 1.00 88.44 203 PRO A CA 1
ATOM 1581 C C . PRO A 1 203 ? 10.380 -10.337 -3.133 1.00 88.44 203 PRO A C 1
ATOM 1583 O O . PRO A 1 203 ? 11.512 -9.866 -2.972 1.00 88.44 203 PRO A O 1
ATOM 1586 N N . GLY A 1 204 ? 9.966 -11.438 -2.500 1.00 81.69 204 GLY A N 1
ATOM 1587 C CA . GLY A 1 204 ? 10.781 -12.197 -1.547 1.00 81.69 204 GLY A CA 1
ATOM 1588 C C . GLY A 1 204 ? 11.028 -11.505 -0.200 1.00 81.69 204 GLY A C 1
ATOM 1589 O O . GLY A 1 204 ? 11.941 -11.918 0.519 1.00 81.69 204 GLY A O 1
ATOM 1590 N N . ALA A 1 205 ? 10.271 -10.453 0.129 1.00 84.19 205 ALA A N 1
ATOM 1591 C CA . ALA A 1 205 ? 10.213 -9.876 1.469 1.00 84.19 205 ALA A CA 1
ATOM 1592 C C . ALA A 1 205 ? 9.110 -10.556 2.293 1.00 84.19 205 ALA A C 1
ATOM 1594 O O . ALA A 1 205 ? 8.070 -10.917 1.757 1.00 84.19 205 ALA A O 1
ATOM 1595 N N . SER A 1 206 ? 9.328 -10.701 3.599 1.00 79.56 206 SER A N 1
ATOM 1596 C CA . SER A 1 206 ? 8.350 -11.260 4.536 1.00 79.56 206 SER A CA 1
ATOM 1597 C C . SER A 1 206 ? 7.911 -10.215 5.561 1.00 79.56 206 SER A C 1
ATOM 1599 O O . SER A 1 206 ? 8.566 -9.186 5.755 1.00 79.56 206 SER A O 1
ATOM 1601 N N . VAL A 1 207 ? 6.810 -10.486 6.262 1.00 75.62 207 VAL A N 1
ATOM 1602 C CA . VAL A 1 207 ? 6.462 -9.751 7.485 1.00 75.62 207 VAL A CA 1
ATOM 1603 C C . VAL A 1 207 ? 7.545 -9.926 8.544 1.00 75.62 207 VAL A C 1
ATOM 1605 O O . VAL A 1 207 ? 8.078 -11.018 8.748 1.00 75.62 207 VAL A O 1
ATOM 1608 N N . ASN A 1 208 ? 7.892 -8.825 9.207 1.00 71.75 208 ASN A N 1
ATOM 1609 C CA . ASN A 1 208 ? 8.885 -8.843 10.270 1.00 71.75 208 ASN A CA 1
ATOM 1610 C C . ASN A 1 208 ? 8.204 -9.227 11.586 1.00 71.75 208 ASN A C 1
ATOM 1612 O O . ASN A 1 208 ? 7.445 -8.440 12.152 1.00 71.75 208 ASN A O 1
ATOM 1616 N N . SER A 1 209 ? 8.523 -10.405 12.119 1.00 71.94 209 SER A N 1
ATOM 1617 C CA . SER A 1 209 ? 8.228 -10.742 13.512 1.00 71.94 209 SER A CA 1
ATOM 1618 C C . SER A 1 209 ? 9.389 -10.277 14.391 1.00 71.94 209 SER A C 1
ATOM 1620 O O . SER A 1 209 ? 10.502 -10.796 14.285 1.00 71.94 209 SER A O 1
ATOM 1622 N N . SER A 1 210 ? 9.153 -9.290 15.253 1.00 73.25 210 SER A N 1
ATOM 1623 C CA . SER A 1 210 ? 10.147 -8.843 16.231 1.00 73.25 210 SER A CA 1
ATOM 1624 C C . SER A 1 210 ? 9.826 -9.435 17.596 1.00 73.25 210 SER A C 1
ATOM 1626 O O . SER A 1 210 ? 8.710 -9.304 18.078 1.00 73.25 210 SER A O 1
ATOM 1628 N N . VAL A 1 211 ? 10.814 -10.022 18.269 1.00 73.88 211 VAL A N 1
ATOM 1629 C CA . VAL A 1 211 ? 10.677 -10.422 19.684 1.00 73.88 211 VAL A CA 1
ATOM 1630 C C . VAL A 1 211 ? 10.768 -9.228 20.644 1.00 73.88 211 VAL A C 1
ATOM 1632 O O . VAL A 1 211 ? 10.593 -9.378 21.848 1.00 73.88 211 VAL A O 1
ATOM 1635 N N . PHE A 1 212 ? 11.062 -8.033 20.119 1.00 81.56 212 PHE A N 1
ATOM 1636 C CA . PHE A 1 212 ? 11.241 -6.800 20.890 1.00 81.56 212 PHE A CA 1
ATOM 1637 C C . PHE A 1 212 ? 9.987 -5.915 20.921 1.00 81.56 212 PHE A C 1
ATOM 1639 O O . PHE A 1 212 ? 10.046 -4.782 21.403 1.00 81.56 212 PHE A O 1
ATOM 1646 N N . VAL A 1 213 ? 8.862 -6.399 20.391 1.00 86.94 213 VAL A N 1
ATOM 1647 C CA . VAL A 1 213 ? 7.549 -5.760 20.552 1.00 86.94 213 VAL A CA 1
ATOM 1648 C C . VAL A 1 213 ? 6.718 -6.546 21.571 1.00 86.94 213 VAL A C 1
ATOM 1650 O O . VAL A 1 213 ? 6.960 -7.742 21.753 1.00 86.94 213 VAL A O 1
ATOM 1653 N N . PRO A 1 214 ? 5.755 -5.909 22.259 1.00 90.06 214 PRO A N 1
ATOM 1654 C CA . PRO A 1 214 ? 4.836 -6.637 23.123 1.00 90.06 214 PRO A CA 1
ATOM 1655 C C . PRO A 1 214 ? 4.057 -7.712 22.340 1.00 90.06 214 PRO A C 1
ATOM 1657 O O . PRO A 1 214 ? 3.809 -7.542 21.142 1.00 90.06 214 PRO A O 1
ATOM 1660 N N . PRO A 1 215 ? 3.619 -8.803 22.991 1.00 90.00 215 PRO A N 1
ATOM 1661 C CA . PRO A 1 215 ? 2.704 -9.761 22.372 1.00 90.00 215 PRO A CA 1
ATOM 1662 C C . PRO A 1 215 ? 1.449 -9.068 21.817 1.00 90.00 215 PRO A C 1
ATOM 1664 O O . PRO A 1 215 ? 0.879 -8.206 22.483 1.00 90.00 215 PRO A O 1
ATOM 1667 N N . GLY A 1 216 ? 1.024 -9.432 20.603 1.00 90.56 216 GLY A N 1
ATOM 1668 C CA . GLY A 1 216 ? -0.108 -8.795 19.912 1.00 90.56 216 GLY A CA 1
ATOM 1669 C C . GLY A 1 216 ? 0.217 -7.455 19.236 1.00 90.56 216 GLY A C 1
ATOM 1670 O O . GLY A 1 216 ? -0.696 -6.752 18.807 1.00 90.56 216 GLY A O 1
ATOM 1671 N N . TYR A 1 217 ? 1.501 -7.084 19.155 1.00 92.81 217 TYR A N 1
ATOM 1672 C CA . TYR A 1 217 ? 1.995 -5.894 18.450 1.00 92.81 217 TYR A CA 1
ATOM 1673 C C . TYR A 1 217 ? 2.966 -6.241 17.312 1.00 92.81 217 TYR A C 1
ATOM 1675 O O . TYR A 1 217 ? 3.711 -5.368 16.848 1.00 92.81 217 TYR A O 1
ATOM 1683 N N . SER A 1 218 ? 2.974 -7.496 16.852 1.00 91.25 218 SER A N 1
ATOM 1684 C CA . SER A 1 218 ? 3.683 -7.856 15.622 1.00 91.25 218 SER A CA 1
ATOM 1685 C C . SER A 1 218 ? 3.013 -7.186 14.428 1.00 91.25 218 SER A C 1
ATOM 1687 O O . SER A 1 218 ? 1.863 -6.760 14.502 1.00 91.25 218 SER A O 1
ATOM 1689 N N . GLN A 1 219 ? 3.741 -7.053 13.322 1.00 90.94 219 GLN A N 1
ATOM 1690 C CA . GLN A 1 219 ? 3.217 -6.398 12.129 1.00 90.94 219 GLN A CA 1
ATOM 1691 C C . GLN A 1 219 ? 1.892 -7.034 11.682 1.00 90.94 219 GLN A C 1
ATOM 1693 O O . GLN A 1 219 ? 1.826 -8.247 11.511 1.00 90.94 219 GLN A O 1
ATOM 1698 N N . MET A 1 220 ? 0.866 -6.194 11.503 1.00 93.62 220 MET A N 1
ATOM 1699 C CA . MET A 1 220 ? -0.521 -6.572 11.192 1.00 93.62 220 MET A CA 1
ATOM 1700 C C .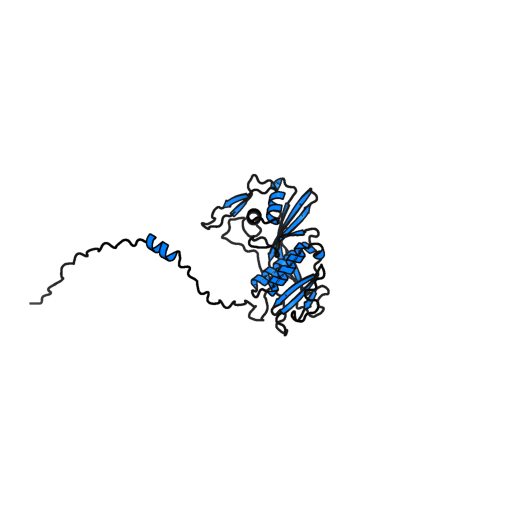 MET A 1 220 ? -1.309 -7.301 12.298 1.00 93.62 220 MET A C 1
ATOM 1702 O O . MET A 1 220 ? -2.449 -7.703 12.059 1.00 93.62 220 MET A O 1
ATOM 1706 N N . ASP A 1 221 ? -0.794 -7.385 13.527 1.00 94.19 221 ASP A N 1
ATOM 1707 C CA . ASP A 1 221 ? -1.621 -7.714 14.695 1.00 94.19 221 ASP A CA 1
ATOM 1708 C C . ASP A 1 221 ? -2.551 -6.540 15.057 1.00 94.19 221 ASP A C 1
ATOM 1710 O O . ASP A 1 221 ? -2.258 -5.373 14.779 1.00 94.19 221 ASP A O 1
ATOM 1714 N N . GLU A 1 222 ? -3.648 -6.823 15.767 1.00 95.69 222 GLU A N 1
ATOM 1715 C CA . GLU A 1 222 ? -4.604 -5.791 16.193 1.00 95.69 222 GLU A CA 1
ATOM 1716 C C . GLU A 1 222 ? -3.942 -4.667 17.016 1.00 95.69 222 GLU A C 1
ATOM 1718 O O . GLU A 1 222 ? -4.216 -3.486 16.784 1.00 95.69 222 GLU A O 1
ATOM 1723 N N . GLY A 1 223 ? -3.027 -5.001 17.934 1.00 95.31 223 GLY A N 1
ATOM 1724 C CA . GLY A 1 223 ? -2.296 -4.007 18.725 1.00 95.31 223 GLY A CA 1
ATOM 1725 C C . GLY A 1 223 ? -1.360 -3.151 17.872 1.00 95.31 223 GLY A C 1
ATOM 1726 O O . GLY A 1 223 ? -1.244 -1.944 18.093 1.00 95.31 223 GLY A O 1
ATOM 1727 N N . TRP A 1 224 ? -0.743 -3.732 16.840 1.00 95.00 224 TRP A N 1
ATOM 1728 C CA . TRP A 1 224 ? 0.078 -2.987 15.885 1.00 95.00 224 TRP A CA 1
ATOM 1729 C C . TRP A 1 224 ? -0.765 -2.003 15.075 1.00 95.00 224 TRP A C 1
ATOM 1731 O O . TRP A 1 224 ? -0.379 -0.839 14.945 1.00 95.00 224 TRP A O 1
ATOM 1741 N N . VAL A 1 225 ? -1.936 -2.430 14.596 1.00 96.88 225 VAL A N 1
ATOM 1742 C CA . VAL A 1 225 ? -2.861 -1.562 13.857 1.00 96.88 225 VAL A CA 1
ATOM 1743 C C . VAL A 1 225 ? -3.370 -0.434 14.752 1.00 96.88 225 VAL A C 1
ATOM 1745 O O . VAL A 1 225 ? -3.296 0.732 14.367 1.00 96.88 225 VAL A O 1
ATOM 1748 N N . ALA A 1 226 ? -3.812 -0.742 15.975 1.00 97.19 226 ALA A N 1
ATOM 1749 C CA . ALA A 1 226 ? -4.246 0.269 16.938 1.00 97.19 226 ALA A CA 1
ATOM 1750 C C . ALA A 1 226 ? -3.140 1.298 17.223 1.00 97.19 226 ALA A C 1
ATOM 1752 O O . ALA A 1 226 ? -3.388 2.504 17.197 1.00 97.19 226 ALA A O 1
ATOM 1753 N N . ASN A 1 227 ? -1.905 0.836 17.435 1.00 96.12 227 ASN A N 1
ATOM 1754 C CA . ASN A 1 227 ? -0.766 1.704 17.707 1.00 96.12 227 ASN A CA 1
ATOM 1755 C C . ASN A 1 227 ? -0.460 2.666 16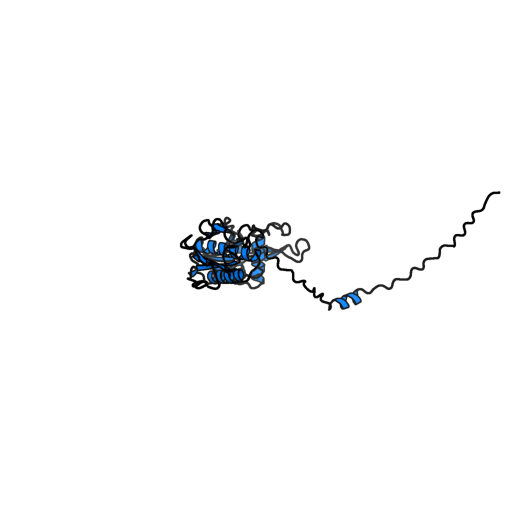.546 1.00 96.12 227 ASN A C 1
ATOM 1757 O O . ASN A 1 227 ? -0.167 3.843 16.775 1.00 96.12 227 ASN A O 1
ATOM 1761 N N . HIS A 1 228 ? -0.527 2.189 15.302 1.00 95.75 228 HIS A N 1
ATOM 1762 C CA . HIS A 1 228 ? -0.257 3.034 14.139 1.00 95.75 228 HIS A CA 1
ATOM 1763 C C . HIS A 1 228 ? -1.426 3.965 13.812 1.00 95.75 228 HIS A C 1
ATOM 1765 O O . HIS A 1 228 ? -1.181 5.130 13.510 1.00 95.75 228 HIS A O 1
ATOM 1771 N N . LEU A 1 229 ? -2.681 3.541 13.994 1.00 97.06 229 LEU A N 1
ATOM 1772 C CA . LEU A 1 229 ? -3.839 4.439 13.890 1.00 97.06 229 LEU A CA 1
ATOM 1773 C C . LEU A 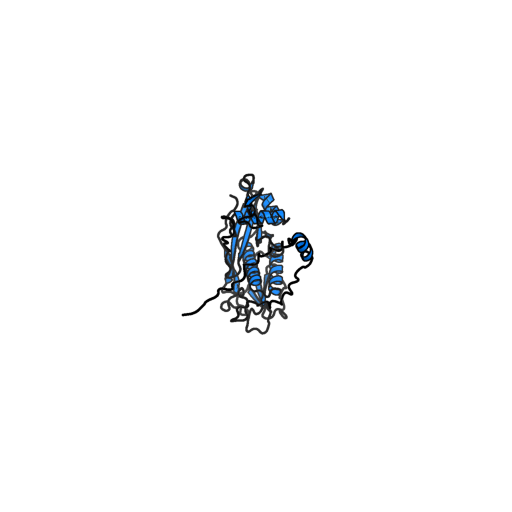1 229 ? -3.794 5.559 14.937 1.00 97.06 229 LEU A C 1
ATOM 1775 O O . LEU A 1 229 ? -4.062 6.715 14.603 1.00 97.06 229 LEU A O 1
ATOM 1779 N N . TYR A 1 230 ? -3.381 5.250 16.172 1.00 96.00 230 TYR A N 1
ATOM 1780 C CA . TYR A 1 230 ? -3.104 6.266 17.188 1.00 96.00 230 TYR A CA 1
ATOM 1781 C C . TYR A 1 230 ? -2.042 7.258 16.701 1.00 96.00 230 TYR A C 1
ATOM 1783 O O . TYR A 1 230 ? -2.276 8.466 16.717 1.00 96.00 230 TYR A O 1
ATOM 1791 N N . SER A 1 231 ? -0.896 6.763 16.218 1.00 94.50 231 SER A N 1
ATOM 1792 C CA . SER A 1 231 ? 0.196 7.615 15.735 1.00 94.50 231 SER A CA 1
ATOM 1793 C C . SER A 1 231 ? -0.235 8.500 14.563 1.00 94.50 231 SER A C 1
ATOM 1795 O O . SER A 1 231 ? 0.015 9.704 14.578 1.00 94.50 231 SER A O 1
ATOM 1797 N N . MET A 1 232 ? -0.934 7.936 13.577 1.00 95.06 232 MET A N 1
ATOM 1798 C CA . MET A 1 232 ? -1.475 8.676 12.438 1.00 95.06 232 MET A CA 1
ATOM 1799 C C . MET A 1 232 ? -2.439 9.771 12.894 1.00 95.06 232 MET A C 1
ATOM 1801 O O . MET A 1 232 ? -2.283 10.924 12.494 1.00 95.06 232 MET A O 1
ATOM 1805 N N . SER A 1 233 ? -3.396 9.437 13.762 1.00 95.44 233 SER A N 1
ATOM 1806 C CA . SER A 1 233 ? -4.378 10.396 14.270 1.00 95.44 233 SER A CA 1
ATOM 1807 C C . SER A 1 233 ? -3.722 11.520 15.075 1.00 95.44 233 SER A C 1
ATOM 1809 O O . SER A 1 233 ? -4.036 12.693 14.868 1.00 95.44 233 SER A O 1
ATOM 1811 N N . ASN A 1 234 ? -2.782 11.177 15.960 1.00 93.88 234 ASN A N 1
ATOM 1812 C CA . ASN A 1 234 ? -2.066 12.134 16.802 1.00 93.88 234 ASN A CA 1
ATOM 1813 C C . ASN A 1 234 ? -1.139 13.054 15.990 1.00 93.88 234 ASN A C 1
ATOM 1815 O O . ASN A 1 234 ? -0.962 14.216 16.336 1.00 93.88 234 ASN A O 1
ATOM 1819 N N . ASN A 1 235 ? -0.590 12.555 14.881 1.00 92.44 235 ASN A N 1
ATOM 1820 C CA . ASN A 1 235 ? 0.244 13.327 13.957 1.00 92.44 235 ASN A CA 1
ATOM 1821 C C . ASN A 1 235 ? -0.571 14.073 12.882 1.00 92.44 235 ASN A C 1
ATOM 1823 O O . ASN A 1 235 ? -0.006 14.514 11.882 1.00 92.44 235 ASN A O 1
ATOM 1827 N N . GLY A 1 236 ? -1.894 14.188 13.044 1.00 92.44 236 GLY A N 1
ATOM 1828 C CA . GLY A 1 236 ? -2.745 14.960 12.137 1.00 92.44 236 GLY A CA 1
ATOM 1829 C C . GLY A 1 236 ? -2.907 14.349 10.743 1.00 92.44 236 GLY A C 1
ATOM 1830 O O . GLY A 1 236 ? -3.197 15.067 9.788 1.00 92.44 236 GLY A O 1
ATOM 1831 N N . ARG A 1 237 ? -2.691 13.037 10.584 1.00 93.81 237 ARG A N 1
ATOM 1832 C CA . ARG A 1 237 ? -2.883 12.362 9.295 1.00 93.81 237 ARG A CA 1
ATOM 1833 C C . ARG A 1 237 ? -4.371 12.098 9.077 1.00 93.81 237 ARG A C 1
ATOM 1835 O O . ARG A 1 237 ? -4.980 11.337 9.831 1.00 93.81 237 ARG A O 1
ATOM 1842 N N . ALA A 1 238 ? -4.928 12.691 8.021 1.00 94.50 238 ALA A N 1
ATOM 1843 C CA . ALA A 1 238 ? -6.361 12.661 7.729 1.00 94.50 238 ALA A CA 1
ATOM 1844 C C . ALA A 1 238 ? -6.944 11.237 7.680 1.00 94.50 238 ALA A C 1
ATOM 1846 O O . ALA A 1 238 ? -7.973 10.990 8.300 1.00 94.50 238 ALA A O 1
ATOM 1847 N N . ALA A 1 239 ? -6.262 10.283 7.032 1.00 95.44 239 ALA A N 1
ATOM 1848 C CA . ALA A 1 239 ? -6.712 8.888 6.959 1.00 95.44 239 ALA A CA 1
ATOM 1849 C C . ALA A 1 239 ? -6.831 8.226 8.346 1.00 95.44 239 ALA A C 1
ATOM 1851 O O . ALA A 1 239 ? -7.835 7.586 8.657 1.00 95.44 239 ALA A O 1
ATOM 1852 N N . GLY A 1 240 ? -5.849 8.445 9.229 1.00 96.38 240 GLY A N 1
ATOM 1853 C CA . GLY A 1 240 ? -5.897 7.934 10.602 1.00 96.38 240 GLY A CA 1
ATOM 1854 C C . GLY A 1 240 ? -7.027 8.567 11.412 1.00 96.38 240 GLY A C 1
ATOM 1855 O O . GLY A 1 240 ? -7.813 7.856 12.034 1.00 96.38 240 GLY A O 1
ATOM 1856 N N . GLN A 1 241 ? -7.163 9.896 11.353 1.00 97.38 241 GLN A N 1
ATOM 1857 C CA . GLN A 1 241 ? -8.252 10.616 12.027 1.00 97.38 241 GLN A CA 1
ATOM 1858 C C . GLN A 1 241 ? -9.629 10.161 11.529 1.00 97.38 241 GLN A C 1
ATOM 1860 O O . GLN A 1 241 ? -10.553 9.991 12.322 1.00 97.38 241 GLN A O 1
ATOM 1865 N N . ARG A 1 242 ? -9.764 9.914 10.222 1.00 97.62 242 ARG A N 1
ATOM 1866 C CA . ARG A 1 242 ? -10.996 9.430 9.596 1.00 97.62 242 ARG A CA 1
ATOM 1867 C C . ARG A 1 242 ? -11.425 8.078 10.162 1.00 97.62 242 ARG A C 1
ATOM 1869 O O . ARG A 1 242 ? -12.585 7.955 10.553 1.00 97.62 242 ARG A O 1
ATOM 1876 N N . ILE A 1 243 ? -10.511 7.110 10.257 1.00 98.12 243 ILE A N 1
ATOM 1877 C CA . ILE A 1 243 ? -10.779 5.787 10.848 1.00 98.12 243 ILE A CA 1
ATOM 1878 C C . ILE A 1 243 ? -11.119 5.919 12.334 1.00 98.12 243 ILE A C 1
ATOM 1880 O O . ILE A 1 243 ? -12.136 5.394 12.789 1.00 98.12 243 ILE A O 1
ATOM 1884 N N . VAL A 1 244 ? -10.295 6.655 13.087 1.00 98.06 244 VAL A N 1
ATOM 1885 C CA . VAL A 1 244 ? -10.482 6.866 14.530 1.00 98.06 244 VAL A CA 1
ATOM 1886 C C . VAL A 1 244 ? -11.856 7.458 14.826 1.00 98.06 244 VAL A C 1
ATOM 1888 O O . VAL A 1 244 ? -12.573 6.938 15.680 1.00 98.06 244 VAL A O 1
ATOM 1891 N N . ASN A 1 245 ? -12.269 8.477 14.075 1.00 97.94 245 ASN A N 1
ATOM 1892 C CA . ASN A 1 245 ? -13.572 9.112 14.241 1.00 97.94 245 ASN A CA 1
ATOM 1893 C C . ASN A 1 245 ? -14.724 8.194 13.807 1.00 97.94 245 ASN A C 1
ATOM 1895 O O . ASN A 1 245 ? -15.728 8.109 14.509 1.00 97.94 245 ASN A O 1
ATOM 1899 N N . ALA A 1 246 ? -14.581 7.475 12.688 1.00 97.62 246 ALA A N 1
ATOM 1900 C CA . ALA A 1 246 ? -15.626 6.593 12.157 1.00 97.62 246 ALA A CA 1
ATOM 1901 C C . ALA A 1 246 ? -15.956 5.418 13.086 1.00 97.62 246 ALA A C 1
ATOM 1903 O O . ALA A 1 246 ? -17.115 5.017 13.213 1.00 97.62 246 ALA A O 1
ATOM 1904 N N . LEU A 1 247 ? -14.937 4.851 13.733 1.00 97.56 247 LEU A N 1
ATOM 1905 C CA . LEU A 1 247 ? -15.109 3.762 14.690 1.00 97.56 247 LEU A CA 1
ATOM 1906 C C . LEU A 1 247 ? -15.278 4.251 16.135 1.00 97.56 247 LEU A C 1
ATOM 1908 O O . LEU A 1 247 ? -15.588 3.447 17.010 1.00 97.56 247 LEU A O 1
ATOM 1912 N N . GLY A 1 248 ? -15.084 5.542 16.413 1.00 97.12 248 GLY A N 1
ATOM 1913 C CA . GLY A 1 248 ? -15.057 6.055 17.783 1.00 97.12 248 GLY A CA 1
ATOM 1914 C C . GLY A 1 248 ? -13.941 5.410 18.609 1.00 97.12 248 GLY A C 1
ATOM 1915 O O . GLY A 1 248 ? -14.175 5.002 19.752 1.00 97.12 248 GLY A O 1
ATOM 1916 N N . LEU A 1 249 ? -12.751 5.269 18.010 1.00 97.75 249 LEU A N 1
ATOM 1917 C CA . LEU A 1 249 ? -11.591 4.678 18.667 1.00 97.75 249 LEU A CA 1
ATOM 1918 C C . LEU A 1 249 ? -11.091 5.589 19.783 1.00 97.75 249 LEU A C 1
ATOM 1920 O O . LEU A 1 249 ? -10.858 6.780 19.590 1.00 97.75 249 LEU A O 1
ATOM 1924 N N . GLN A 1 250 ? -10.887 4.999 20.953 1.00 97.56 250 GLN A N 1
ATOM 1925 C CA . GLN A 1 250 ? -10.199 5.631 22.069 1.00 97.56 250 GLN A CA 1
ATOM 1926 C C . GLN A 1 250 ? -8.985 4.788 22.421 1.00 97.56 250 GLN A C 1
ATOM 1928 O O . GLN A 1 250 ? -9.074 3.560 22.435 1.00 97.56 250 GLN A O 1
ATOM 1933 N N . PHE A 1 251 ? -7.861 5.445 22.693 1.00 97.50 251 PHE A N 1
ATOM 1934 C CA . PHE A 1 251 ? -6.578 4.785 22.901 1.00 97.50 251 PHE A CA 1
ATOM 1935 C C . PHE A 1 251 ? -6.093 4.940 24.339 1.00 97.50 251 PHE A C 1
ATOM 1937 O O . PHE A 1 251 ? -6.333 5.962 24.979 1.00 97.50 251 PHE A O 1
ATOM 1944 N N . VAL A 1 252 ? -5.368 3.935 24.820 1.00 96.69 252 VAL A N 1
ATOM 1945 C CA . VAL A 1 252 ? -4.641 3.956 26.095 1.00 96.69 252 VAL A CA 1
ATOM 1946 C C . VAL A 1 252 ? -3.186 3.577 25.859 1.00 96.69 252 VAL A C 1
ATOM 1948 O O . VAL A 1 252 ? -2.879 2.803 24.950 1.00 96.69 252 VAL A O 1
ATOM 1951 N N . ASN A 1 253 ? -2.280 4.106 26.681 1.00 95.94 253 ASN A N 1
ATOM 1952 C CA . ASN A 1 253 ? -0.897 3.637 26.702 1.00 95.94 253 ASN A CA 1
ATOM 1953 C C . ASN A 1 253 ? -0.862 2.255 27.371 1.00 95.94 253 ASN A C 1
ATOM 1955 O O . ASN A 1 253 ? -0.898 2.157 28.596 1.00 95.94 253 ASN A O 1
ATOM 1959 N N . ALA A 1 254 ? -0.869 1.201 26.557 1.00 94.44 254 ALA A N 1
ATOM 1960 C CA . ALA A 1 254 ? -0.947 -0.181 27.020 1.00 94.44 254 ALA A CA 1
ATOM 1961 C C . ALA A 1 254 ? 0.400 -0.673 27.569 1.00 94.44 254 ALA A C 1
ATOM 1963 O O . ALA A 1 254 ? 0.434 -1.425 28.539 1.00 94.44 254 ALA A O 1
ATOM 1964 N N . TYR A 1 255 ? 1.505 -0.210 26.975 1.00 93.12 255 TYR A N 1
ATOM 1965 C CA . TYR A 1 255 ? 2.861 -0.544 27.406 1.00 93.12 255 TYR A CA 1
ATOM 1966 C C . TYR A 1 255 ? 3.732 0.718 27.431 1.00 93.12 255 TYR A C 1
ATOM 1968 O O . TYR A 1 255 ? 4.372 1.039 26.420 1.00 93.12 255 TYR A O 1
ATOM 1976 N N . PRO A 1 256 ? 3.782 1.441 28.564 1.00 91.38 256 PRO A N 1
ATOM 1977 C CA . PRO A 1 256 ? 4.655 2.598 28.704 1.00 91.38 256 PRO A CA 1
ATOM 1978 C C . PRO A 1 256 ? 6.121 2.153 28.735 1.00 91.38 256 PRO A C 1
ATOM 1980 O O . PRO A 1 256 ? 6.485 1.286 29.526 1.00 91.38 256 PRO A O 1
ATOM 1983 N N . ASN A 1 257 ? 6.966 2.767 27.898 1.00 88.12 257 ASN A N 1
ATOM 1984 C CA . ASN A 1 257 ? 8.421 2.540 27.862 1.00 88.12 257 ASN A CA 1
ATOM 1985 C C . ASN A 1 257 ? 8.811 1.046 27.846 1.00 88.12 257 ASN A C 1
ATOM 1987 O O . ASN A 1 257 ? 9.582 0.566 28.685 1.00 88.12 257 ASN A O 1
ATOM 1991 N N . PHE A 1 258 ? 8.219 0.288 26.918 1.00 84.56 258 PHE A N 1
ATOM 1992 C CA . PHE A 1 258 ? 8.312 -1.172 26.901 1.00 84.56 258 PHE A CA 1
ATOM 1993 C C . PHE A 1 258 ? 9.768 -1.660 26.860 1.00 84.56 258 PHE A C 1
ATOM 1995 O O . PHE A 1 258 ? 10.589 -1.149 26.095 1.00 84.56 258 PHE A O 1
ATOM 2002 N N . SER A 1 259 ? 10.087 -2.652 27.696 1.00 82.06 259 SER A N 1
ATOM 2003 C CA . SER A 1 259 ? 11.442 -3.199 27.881 1.00 82.06 259 SER A CA 1
ATOM 2004 C C . SER A 1 259 ? 12.524 -2.145 28.172 1.00 82.06 259 SER A C 1
ATOM 2006 O O . SER A 1 259 ? 13.673 -2.300 27.763 1.00 82.06 259 SER A O 1
ATOM 2008 N N . GLY A 1 260 ? 12.169 -1.060 28.871 1.00 72.88 260 GLY A N 1
ATOM 2009 C CA . GLY A 1 260 ? 13.106 0.008 29.239 1.00 72.88 260 GLY A CA 1
ATOM 2010 C C . GLY A 1 260 ? 13.503 0.921 28.075 1.00 72.88 260 GLY A C 1
ATOM 2011 O O . GLY A 1 260 ? 14.415 1.735 28.220 1.00 72.88 260 GLY A O 1
ATOM 2012 N N . ALA A 1 261 ? 12.838 0.796 26.923 1.00 76.38 261 ALA A N 1
ATOM 2013 C CA . ALA A 1 261 ? 13.036 1.669 25.776 1.00 76.38 261 ALA A CA 1
ATOM 2014 C C . ALA A 1 261 ? 12.221 2.968 25.901 1.00 76.38 261 ALA A C 1
ATOM 2016 O O . ALA A 1 261 ? 11.274 3.065 26.672 1.00 76.38 261 ALA A O 1
ATOM 2017 N N . ILE A 1 262 ? 12.544 3.960 25.066 1.00 79.31 262 ILE A N 1
ATOM 2018 C CA . ILE A 1 262 ? 11.810 5.240 24.973 1.00 79.31 262 ILE A CA 1
ATOM 2019 C C . ILE A 1 262 ? 10.422 5.053 24.318 1.00 79.31 262 ILE A C 1
ATOM 2021 O O . ILE A 1 262 ? 9.547 5.912 24.405 1.00 79.31 262 ILE A O 1
ATOM 2025 N N . LYS A 1 263 ? 10.203 3.929 23.626 1.00 85.19 263 LYS A N 1
ATOM 2026 C CA . LYS A 1 263 ? 8.981 3.685 22.856 1.00 85.19 263 LYS A CA 1
ATOM 2027 C C . LYS A 1 263 ? 7.864 3.147 23.755 1.00 85.19 263 LYS A C 1
ATOM 2029 O O . LYS A 1 263 ? 8.033 2.137 24.434 1.00 85.19 263 LYS A O 1
ATOM 2034 N N . SER A 1 264 ? 6.708 3.802 23.695 1.00 90.81 264 SER A N 1
ATOM 2035 C CA . SER A 1 264 ? 5.449 3.299 24.256 1.00 90.81 264 SER A CA 1
ATOM 2036 C C . SER A 1 264 ? 4.587 2.663 23.163 1.00 90.81 264 SER A C 1
ATOM 2038 O O . SER A 1 264 ? 4.709 3.039 21.994 1.00 90.81 264 SER A O 1
ATOM 2040 N N . TYR A 1 265 ? 3.719 1.725 23.544 1.00 93.81 265 TYR A N 1
ATOM 2041 C CA . TYR A 1 265 ? 2.760 1.086 22.639 1.00 93.81 265 TYR A CA 1
ATOM 2042 C C . TYR A 1 265 ? 1.328 1.367 23.085 1.00 93.81 265 TYR A C 1
ATOM 2044 O O . TYR A 1 265 ? 0.989 1.227 24.262 1.00 93.81 265 TYR A O 1
ATOM 2052 N N . TYR A 1 266 ? 0.488 1.747 22.127 1.00 95.94 266 TYR A N 1
ATOM 2053 C CA . TYR A 1 266 ? -0.890 2.156 22.375 1.00 95.94 266 TYR A CA 1
ATOM 2054 C C . TYR A 1 266 ? -1.869 1.069 21.943 1.00 95.94 266 TYR A C 1
ATOM 2056 O O . TYR A 1 266 ? -1.709 0.456 20.892 1.00 95.94 266 TYR A O 1
ATOM 2064 N N . GLY A 1 267 ? -2.872 0.809 22.773 1.00 96.19 267 GLY A N 1
ATOM 2065 C CA . GLY A 1 267 ? -3.963 -0.127 22.497 1.00 96.19 267 GLY A CA 1
ATOM 2066 C C . GLY A 1 267 ? -5.316 0.571 22.579 1.00 96.19 267 GLY A C 1
ATOM 2067 O O . GLY A 1 267 ? -5.385 1.774 22.841 1.00 96.19 267 GLY A O 1
ATOM 2068 N N . LEU A 1 268 ? -6.400 -0.175 22.372 1.00 96.62 268 LEU A N 1
ATOM 2069 C CA . LEU A 1 268 ? -7.751 0.364 22.510 1.00 96.62 268 LEU A CA 1
ATOM 2070 C C . LEU A 1 268 ? -8.199 0.415 23.974 1.00 96.62 268 LEU A C 1
ATOM 2072 O O . LEU A 1 268 ? -8.013 -0.526 24.741 1.00 96.62 268 LEU A O 1
ATOM 2076 N N . ALA A 1 269 ? -8.835 1.523 24.346 1.00 95.50 269 ALA A N 1
ATOM 2077 C CA . ALA A 1 269 ? -9.522 1.678 25.618 1.00 95.50 269 ALA A CA 1
ATOM 2078 C C . ALA A 1 269 ? -10.794 0.816 25.654 1.00 95.50 269 ALA A C 1
ATOM 2080 O O . ALA A 1 269 ? -11.478 0.672 24.640 1.00 95.50 269 ALA A O 1
ATOM 2081 N N . GLN A 1 270 ? -11.195 0.352 26.840 1.00 93.19 270 GLN A N 1
ATOM 2082 C CA . GLN A 1 270 ? -12.493 -0.319 27.028 1.00 93.19 270 GLN A CA 1
ATOM 2083 C C . GLN A 1 270 ? -13.690 0.588 26.690 1.00 93.19 270 GLN A C 1
ATOM 2085 O O . GLN A 1 270 ? -14.760 0.102 26.345 1.00 93.19 270 GLN A O 1
ATOM 2090 N N . THR A 1 271 ? -13.505 1.908 26.764 1.00 93.88 271 THR A N 1
ATOM 2091 C CA . THR A 1 271 ? -14.504 2.935 26.430 1.00 93.88 271 THR A CA 1
ATOM 2092 C C . THR A 1 271 ? -14.620 3.220 24.927 1.00 93.88 271 THR A C 1
ATOM 2094 O O . THR A 1 271 ? -15.453 4.027 24.513 1.00 93.88 271 THR A O 1
ATOM 2097 N N . SER A 1 272 ? -13.785 2.580 24.103 1.00 95.06 272 SER A N 1
ATOM 2098 C CA . SER A 1 272 ? -13.806 2.687 22.643 1.00 95.06 272 SER A CA 1
ATOM 2099 C C . SER A 1 272 ? -15.113 2.120 22.067 1.00 95.06 272 SER A C 1
ATOM 2101 O O . SER A 1 272 ? -15.573 1.062 22.490 1.00 95.06 272 SER A O 1
ATOM 2103 N N . ARG A 1 273 ? -15.713 2.805 21.084 1.00 94.81 273 ARG A N 1
ATOM 2104 C CA . ARG A 1 273 ? -17.066 2.499 20.557 1.00 94.81 273 ARG A CA 1
ATOM 2105 C C . ARG A 1 273 ? -17.080 1.638 19.287 1.00 94.81 273 ARG A C 1
ATOM 2107 O O . ARG A 1 273 ? -18.112 1.492 18.633 1.00 94.81 273 ARG A O 1
ATOM 2114 N N . HIS A 1 274 ? -15.936 1.059 18.933 1.00 94.81 274 HIS A N 1
ATOM 2115 C CA . HIS A 1 274 ? -15.749 0.308 17.688 1.00 94.81 274 HIS A CA 1
ATOM 2116 C C . HIS A 1 274 ? -16.729 -0.853 17.522 1.00 94.81 274 HIS A C 1
ATOM 2118 O O . HIS A 1 274 ? -17.213 -1.076 16.417 1.00 94.81 274 HIS A O 1
ATOM 2124 N N . LYS A 1 275 ? -17.092 -1.542 18.612 1.00 93.56 275 LYS A N 1
ATOM 2125 C CA . LYS A 1 275 ? -18.009 -2.693 18.564 1.00 93.56 275 LYS A CA 1
ATOM 2126 C C . LYS A 1 275 ? -19.439 -2.316 18.182 1.00 93.56 275 LYS A C 1
ATOM 2128 O O . LYS A 1 275 ? -20.179 -3.160 17.689 1.00 93.56 275 LYS A O 1
ATOM 2133 N N . GLN A 1 276 ? -19.836 -1.064 18.417 1.00 93.19 276 GLN A N 1
ATOM 2134 C CA . GLN A 1 276 ? -21.150 -0.540 18.041 1.00 93.19 276 GLN A CA 1
ATOM 2135 C C . GLN A 1 276 ? -21.124 0.224 16.710 1.00 93.19 276 GLN A C 1
ATOM 2137 O O . GLN A 1 276 ? -22.178 0.646 16.235 1.00 93.19 276 GLN A O 1
ATOM 2142 N N . SER A 1 277 ? -19.949 0.438 16.108 1.00 95.50 277 SER A N 1
ATOM 2143 C CA . SER A 1 277 ? -19.848 1.168 14.847 1.00 95.50 277 SER A CA 1
ATOM 2144 C C . SER A 1 277 ? -20.333 0.315 13.674 1.00 95.50 277 SER A C 1
ATOM 2146 O O . SER A 1 277 ? -20.031 -0.874 13.567 1.00 95.50 277 SER A O 1
ATOM 2148 N N . ALA A 1 278 ? -21.048 0.951 12.744 1.00 96.19 278 ALA A N 1
ATOM 2149 C CA . ALA A 1 278 ? -21.337 0.367 11.437 1.00 96.19 278 ALA A CA 1
ATOM 2150 C C . ALA A 1 278 ? -20.082 0.290 10.546 1.00 96.19 278 ALA A C 1
ATOM 2152 O O . ALA A 1 278 ? -20.063 -0.468 9.576 1.00 96.19 278 ALA A O 1
ATOM 2153 N N . SER A 1 279 ? -19.041 1.070 10.862 1.00 97.94 279 SER A N 1
ATOM 2154 C CA . SER A 1 279 ? -17.760 1.063 10.152 1.00 97.94 279 SER A CA 1
ATOM 2155 C C . SER A 1 279 ? -16.869 -0.084 10.621 1.00 97.94 279 SER A C 1
ATOM 2157 O O . SER A 1 279 ? -16.956 -0.531 11.764 1.00 97.94 279 SER A O 1
ATOM 2159 N N . ARG A 1 280 ? -15.999 -0.570 9.735 1.00 97.81 280 ARG A N 1
ATOM 2160 C CA . ARG A 1 280 ? -15.163 -1.754 9.974 1.00 97.81 280 ARG A CA 1
ATOM 2161 C C . ARG A 1 280 ? -13.750 -1.505 9.478 1.00 97.81 280 ARG A C 1
ATOM 2163 O O . ARG A 1 280 ? -13.565 -0.779 8.509 1.00 97.81 280 ARG A O 1
ATOM 2170 N N . VAL A 1 281 ? -12.765 -2.122 10.124 1.00 98.31 281 VAL A N 1
ATOM 2171 C CA . VAL A 1 281 ? -11.371 -2.104 9.665 1.00 98.31 281 VAL A CA 1
ATOM 2172 C C . VAL A 1 281 ? -10.948 -3.528 9.344 1.00 98.31 281 VAL A C 1
ATOM 2174 O O . VAL A 1 281 ? -11.095 -4.430 10.170 1.00 98.31 281 VAL A O 1
ATOM 2177 N N . TYR A 1 282 ? -10.424 -3.706 8.143 1.00 98.44 282 TYR A N 1
ATOM 2178 C CA . TYR A 1 282 ? -9.847 -4.942 7.649 1.00 98.44 282 TYR A CA 1
ATOM 2179 C C . TYR A 1 282 ? -8.348 -4.760 7.425 1.00 98.44 282 TYR A C 1
ATOM 2181 O O . TYR A 1 282 ? -7.886 -3.652 7.151 1.00 98.44 282 TYR A O 1
ATOM 2189 N N . GLY A 1 283 ? -7.599 -5.848 7.541 1.00 98.06 283 GLY A N 1
ATOM 2190 C CA . GLY A 1 283 ? -6.173 -5.915 7.256 1.00 98.06 283 GLY A CA 1
ATOM 2191 C C . GLY A 1 283 ? -5.851 -7.013 6.268 1.00 98.06 283 GLY A C 1
ATOM 2192 O O . GLY A 1 283 ? -6.437 -8.095 6.333 1.00 98.06 283 GLY A O 1
ATOM 2193 N N . THR A 1 284 ? -4.886 -6.754 5.396 1.00 98.00 284 THR A N 1
ATOM 2194 C CA . THR A 1 284 ? -4.275 -7.779 4.554 1.00 98.00 284 THR A CA 1
ATOM 2195 C C . THR A 1 284 ? -2.807 -7.465 4.302 1.00 98.00 284 THR A C 1
ATOM 2197 O O . THR A 1 284 ? -2.413 -6.304 4.207 1.00 98.00 284 THR A O 1
ATOM 2200 N N . VAL A 1 285 ? -1.997 -8.507 4.172 1.00 97.06 285 VAL A N 1
ATOM 2201 C CA . VAL A 1 285 ? -0.641 -8.424 3.634 1.00 97.06 285 VAL A CA 1
ATOM 2202 C C . VAL A 1 285 ? -0.714 -8.780 2.156 1.00 97.06 285 VAL A C 1
ATOM 2204 O O . VAL A 1 285 ? -1.358 -9.769 1.799 1.00 97.06 285 VAL A O 1
ATOM 2207 N N . VAL A 1 286 ? -0.077 -7.980 1.306 1.00 97.56 286 VAL A N 1
ATOM 2208 C CA . VAL A 1 286 ? 0.051 -8.247 -0.128 1.00 97.56 286 VAL A CA 1
ATOM 2209 C C . VAL A 1 286 ? 1.522 -8.392 -0.479 1.00 97.56 286 VAL A C 1
ATOM 2211 O O . VAL A 1 286 ? 2.333 -7.524 -0.169 1.00 97.56 286 VAL A O 1
ATOM 2214 N N . GLU A 1 287 ? 1.862 -9.494 -1.134 1.00 96.31 287 GLU A N 1
ATOM 2215 C CA . GLU A 1 287 ? 3.213 -9.813 -1.575 1.00 96.31 287 GLU A CA 1
ATOM 2216 C C . GLU A 1 287 ? 3.307 -9.705 -3.096 1.00 96.31 287 GLU A C 1
ATOM 2218 O O . GLU A 1 287 ? 2.571 -10.365 -3.829 1.00 96.31 287 GLU A O 1
ATOM 2223 N N . ALA A 1 288 ? 4.238 -8.888 -3.578 1.00 95.75 288 ALA A N 1
ATOM 2224 C CA . ALA A 1 288 ? 4.508 -8.721 -4.996 1.00 95.75 288 ALA A CA 1
ATOM 2225 C C . ALA A 1 288 ? 5.067 -10.004 -5.618 1.00 95.75 288 ALA A C 1
ATOM 2227 O O . ALA A 1 288 ? 6.042 -10.586 -5.129 1.00 95.75 288 ALA A O 1
ATOM 2228 N N . GLN A 1 289 ? 4.509 -10.386 -6.765 1.00 91.62 289 GLN A N 1
ATOM 2229 C CA . GLN A 1 289 ? 4.987 -11.506 -7.563 1.00 91.62 289 GLN A CA 1
ATOM 2230 C C . GLN A 1 289 ? 5.049 -11.120 -9.039 1.00 91.62 289 GLN A C 1
ATOM 2232 O O . GLN A 1 289 ? 4.082 -10.626 -9.603 1.00 91.62 289 GLN A O 1
ATOM 2237 N N . TRP A 1 290 ? 6.167 -11.422 -9.696 1.00 88.50 290 TRP A N 1
ATOM 2238 C CA . TRP A 1 290 ? 6.246 -11.348 -11.153 1.00 88.50 290 TRP A CA 1
ATOM 2239 C C . TRP A 1 290 ? 5.627 -12.593 -11.778 1.00 88.50 290 TRP A C 1
ATOM 2241 O O . TRP A 1 290 ? 6.014 -13.720 -11.450 1.00 88.50 290 TRP A O 1
ATOM 2251 N N . LEU A 1 291 ? 4.665 -12.379 -12.669 1.00 85.50 291 LEU A N 1
ATOM 2252 C CA . LEU A 1 291 ? 4.023 -13.436 -13.433 1.00 85.50 291 LEU A CA 1
ATOM 2253 C C . LEU A 1 291 ? 4.897 -13.850 -14.622 1.00 85.50 291 LEU A C 1
ATOM 2255 O O . LEU A 1 291 ? 5.793 -13.124 -15.060 1.00 85.50 291 LEU A O 1
ATOM 2259 N N . SER A 1 292 ? 4.636 -15.040 -15.163 1.00 77.69 292 SER A N 1
ATOM 2260 C CA . SER A 1 292 ? 5.385 -15.565 -16.310 1.00 77.69 292 SER A CA 1
ATOM 2261 C C . SER A 1 292 ? 5.199 -14.746 -17.587 1.00 77.69 292 SER A C 1
ATOM 2263 O O . SER A 1 292 ? 6.015 -14.879 -18.489 1.00 77.69 292 SER A O 1
ATOM 2265 N N . ASP A 1 293 ? 4.145 -13.933 -17.666 1.00 76.12 293 ASP A N 1
ATOM 2266 C CA . ASP A 1 293 ? 3.819 -13.044 -18.789 1.00 76.12 293 ASP A CA 1
ATOM 2267 C C . ASP A 1 293 ? 4.428 -11.632 -18.652 1.00 76.12 293 ASP A C 1
ATOM 2269 O O . ASP A 1 293 ? 4.171 -10.764 -19.482 1.00 76.12 293 ASP A O 1
ATOM 2273 N N . GLY A 1 294 ? 5.234 -11.397 -17.610 1.00 78.00 294 GLY A N 1
ATOM 2274 C CA . GLY A 1 294 ? 5.913 -10.126 -17.366 1.00 78.00 294 GLY A CA 1
ATOM 2275 C C . GLY A 1 294 ? 5.107 -9.111 -16.552 1.00 78.00 294 GLY A C 1
ATOM 2276 O O . GLY A 1 294 ? 5.672 -8.083 -16.177 1.00 78.00 294 GLY A O 1
ATOM 2277 N N . ARG A 1 295 ? 3.836 -9.386 -16.223 1.00 87.44 295 ARG A N 1
ATOM 2278 C CA . ARG 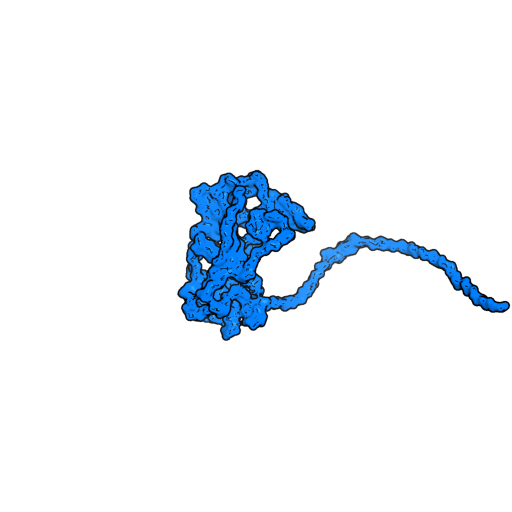A 1 295 ? 3.043 -8.511 -15.347 1.00 87.44 295 ARG A CA 1
ATOM 2279 C C . ARG A 1 295 ? 3.508 -8.585 -13.898 1.00 87.44 295 ARG A C 1
ATOM 2281 O O . ARG A 1 295 ? 3.882 -9.649 -13.390 1.00 87.44 295 ARG A O 1
ATOM 2288 N N . LEU A 1 296 ? 3.421 -7.450 -13.215 1.00 92.94 296 LEU A N 1
ATOM 2289 C CA . LEU A 1 296 ? 3.433 -7.396 -11.764 1.00 92.94 296 LEU A CA 1
ATOM 2290 C C . LEU A 1 296 ? 2.065 -7.856 -11.261 1.00 92.94 296 LEU A C 1
ATOM 2292 O O . LEU A 1 296 ? 1.054 -7.192 -11.485 1.00 92.94 296 LEU A O 1
ATOM 2296 N N . GLY A 1 297 ? 2.056 -9.008 -10.606 1.00 92.50 297 GLY A N 1
ATOM 2297 C CA . GLY A 1 297 ? 0.919 -9.551 -9.883 1.00 92.50 297 GLY A CA 1
ATOM 2298 C C . GLY A 1 297 ? 1.172 -9.568 -8.379 1.00 92.50 297 GLY A C 1
ATOM 2299 O O . GLY A 1 297 ? 2.110 -8.954 -7.858 1.00 92.50 297 GLY A O 1
ATOM 2300 N N . HIS A 1 298 ? 0.322 -10.304 -7.671 1.00 95.81 298 HIS A N 1
ATOM 2301 C CA . HIS A 1 298 ? 0.309 -10.311 -6.217 1.00 95.81 298 HIS A CA 1
ATOM 2302 C C . HIS A 1 298 ? -0.166 -11.651 -5.636 1.00 95.81 298 HIS A C 1
ATOM 2304 O O . HIS A 1 298 ? -1.052 -12.308 -6.185 1.00 95.81 298 HIS A O 1
ATOM 2310 N N . ASN A 1 299 ? 0.337 -11.989 -4.452 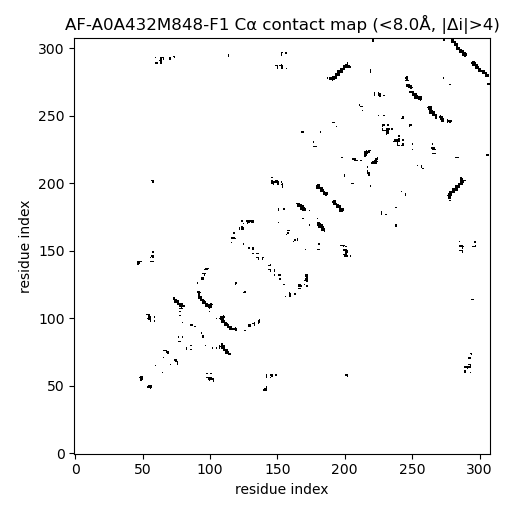1.00 95.44 299 ASN A N 1
ATOM 2311 C CA . ASN A 1 299 ? -0.308 -12.902 -3.508 1.00 95.44 299 ASN A CA 1
ATOM 2312 C C . ASN A 1 299 ? -0.823 -12.099 -2.318 1.00 95.44 299 ASN A C 1
ATOM 2314 O O . ASN A 1 299 ? -0.310 -11.023 -2.029 1.00 95.44 299 ASN A O 1
ATOM 2318 N N . HIS A 1 300 ? -1.831 -12.605 -1.615 1.00 95.69 300 HIS A N 1
ATOM 2319 C CA . HIS A 1 300 ? -2.373 -11.905 -0.457 1.00 95.69 300 HIS A CA 1
ATOM 2320 C C . HIS A 1 300 ? -2.802 -12.872 0.640 1.00 95.69 300 HIS A C 1
ATOM 2322 O O . HIS A 1 300 ? -3.188 -14.012 0.378 1.00 95.69 300 HIS A O 1
ATOM 2328 N N . SER A 1 301 ? -2.742 -12.397 1.880 1.00 95.88 301 SER A N 1
ATOM 2329 C CA . SER A 1 301 ? -3.333 -13.090 3.021 1.00 95.88 301 SER A CA 1
ATOM 2330 C C . SER A 1 301 ? -4.857 -12.970 3.014 1.00 95.88 301 SER A C 1
ATOM 2332 O O . SER A 1 301 ? -5.415 -12.009 2.485 1.00 95.88 301 SER A O 1
ATOM 2334 N N . THR A 1 302 ? -5.545 -13.878 3.703 1.00 95.94 302 THR A N 1
ATOM 2335 C CA . THR A 1 302 ? -6.962 -13.683 4.033 1.00 95.94 302 THR A CA 1
ATOM 2336 C C . THR A 1 302 ? -7.157 -12.388 4.818 1.00 95.94 302 THR A C 1
ATOM 2338 O O . THR A 1 302 ? -6.340 -12.044 5.674 1.00 95.94 302 THR A O 1
ATOM 2341 N N . TRP A 1 303 ? -8.262 -11.691 4.561 1.00 97.12 303 TRP A N 1
ATOM 2342 C CA . TRP A 1 303 ? -8.600 -10.486 5.307 1.00 97.12 303 TRP A CA 1
ATOM 2343 C C . TRP A 1 303 ? -8.867 -10.796 6.775 1.00 97.12 303 TRP A C 1
ATOM 2345 O O . TRP A 1 303 ? -9.695 -11.644 7.113 1.00 97.12 303 TRP A O 1
ATOM 2355 N N . VAL A 1 304 ? -8.209 -10.040 7.645 1.00 97.25 304 VAL A N 1
ATOM 2356 C CA . VAL A 1 304 ? -8.465 -10.050 9.083 1.00 97.25 304 VAL A CA 1
ATOM 2357 C C . VAL A 1 304 ? -9.350 -8.863 9.407 1.00 97.25 304 VAL A C 1
ATOM 2359 O O . VAL A 1 304 ? -9.025 -7.732 9.061 1.00 97.25 304 VAL A O 1
ATOM 2362 N N . ARG A 1 305 ? -10.481 -9.100 10.070 1.00 97.38 305 ARG A N 1
ATOM 2363 C CA . ARG A 1 305 ? -11.280 -8.012 10.635 1.00 97.38 305 ARG A CA 1
ATOM 2364 C C . ARG A 1 305 ? -10.716 -7.655 12.005 1.00 97.38 305 ARG A C 1
ATOM 2366 O O . ARG A 1 305 ? -10.663 -8.519 12.874 1.00 97.38 305 ARG A O 1
ATOM 2373 N N . TYR A 1 306 ? -10.352 -6.394 12.195 1.00 97.25 306 TYR A N 1
ATOM 2374 C CA . TYR A 1 306 ? -9.904 -5.878 13.487 1.00 97.25 306 TYR A CA 1
ATOM 2375 C C . TYR A 1 306 ? -11.065 -5.300 14.291 1.00 97.25 306 TYR A C 1
ATOM 2377 O O . TYR A 1 306 ? -12.092 -4.903 13.729 1.00 97.25 306 TYR A O 1
ATOM 2385 N N . PHE A 1 307 ? -10.854 -5.188 15.603 1.00 94.62 307 PHE A N 1
ATOM 2386 C CA . PHE A 1 307 ? -11.721 -4.464 16.528 1.00 94.62 307 PHE A CA 1
ATOM 2387 C C . PHE A 1 307 ? -13.152 -5.022 16.533 1.00 94.62 307 PHE A C 1
ATOM 2389 O O . PHE A 1 307 ? -14.129 -4.298 16.321 1.00 94.62 307 PHE A O 1
ATOM 2396 N N . THR A 1 308 ? -13.272 -6.335 16.731 1.00 85.62 308 THR A N 1
ATOM 2397 C CA . THR A 1 308 ? -14.559 -7.044 16.850 1.00 85.62 308 THR A CA 1
ATOM 2398 C C . THR A 1 308 ? -15.030 -7.153 18.292 1.00 85.62 308 THR A C 1
ATOM 2400 O O . THR A 1 308 ? -14.202 -7.435 19.188 1.00 85.62 308 THR A O 1
#

Solvent-accessible surface area (backbone atoms only — not comparable to full-atom values): 17594 Å² total; per-residue (Å²): 139,85,82,88,82,84,86,83,75,78,81,85,76,82,79,79,78,74,82,74,77,79,77,64,58,75,70,52,52,71,67,50,78,78,58,75,81,74,70,77,70,68,80,69,75,76,75,55,62,39,44,82,91,61,61,26,46,74,54,50,70,54,83,91,26,56,68,52,90,77,58,32,98,58,43,50,70,38,72,33,63,92,76,44,82,68,67,91,63,70,51,67,35,52,44,53,50,44,34,61,22,72,48,67,86,48,92,38,57,42,18,34,39,36,36,66,40,62,63,36,61,81,28,72,54,49,48,46,23,44,51,41,36,28,52,48,34,65,71,52,71,46,36,68,60,40,17,47,40,49,1,47,50,20,35,51,49,48,43,38,63,74,40,74,74,54,39,58,64,39,30,70,60,75,63,75,92,51,89,67,49,31,31,29,39,28,82,40,96,72,81,24,40,41,34,40,39,36,44,48,22,13,56,94,53,77,86,66,82,56,91,87,46,63,90,55,38,36,75,85,27,64,36,30,49,41,31,32,38,49,51,26,33,76,70,70,33,65,53,25,39,51,51,34,63,58,22,41,61,36,73,37,76,72,35,72,36,48,97,82,38,92,55,62,43,33,29,75,34,92,85,32,41,33,75,78,33,64,24,47,43,33,36,34,46,22,35,22,38,71,39,80,63,49,47,80,37,63,49,69,52,77,75,42,75,46,73,118

Sequence (308 aa):
MPKQNRDTSPPPTKRVLRARKKVDYGRIEKTYDHCSFISTKKPKARIININVANGRMRAAPPLTSWPFPGMHQAVTYYPDLNNAEGWNTRRGDEIFMPFACLNVKGEAVWQGLEQEVAGLSADPAACAHFDQIAISMRASQKSSDITECVGEAAAAIYVLEQHPGYKMTWGYYIHSGTGIDQIWEKPNNAGGTDFLIVEAKGPGASVNSSVFVPPGYSQMDEGWVANHLYSMSNNGRAAGQRIVNALGLQFVNAYPNFSGAIKSYYGLAQTSRHKQSASRVYGTVVEAQWLSDGRLGHNHSTWVRYFT

Nearest PDB structures (foldseek):
  1kcf-assembly1_A  TM=1.862E-01  e=4.294E+00  Schizosaccharomyces pombe

Radius of gyration: 29.68 Å; Cα contacts (8 Å, |Δi|>4): 552; chains: 1; bounding box: 108×42×89 Å

Secondary structure (DSSP, 8-state):
--------PPPPP------PPPP-HHHHHHHHTT----------------BTTTTB-TTSPPGGG---TTSBTTEEEES-TTS-TTTT---TTEEEEEEETSSTTSS-SEEEEEEE-TTGGG-HHHHHHHHHHHHHHHH---HHHHHHHHHHHHHHHHHHHHSTT-EEEESTTT--SSS--EEEEEE-TTSSEEEEEEEEE-TT------TTS-TT-STTSHHHHHHHHHHHHHTT-HHHHHHHHHHT--EEEEETTGGGSS--EEEE-TT--GGG-S-EEEEEEEEEEE-TTS-EEEEEPPPEEE--

Foldseek 3Di:
DDDDDDDPDDDDDDPPPDPDDPDPVVVVVVVCVPPDPPPPPPPPPPPLVAVVVFNFQPLADDPLLDDDQPLDPFKGKFLAPVPDDCVVVDDQFKAKAKTQPSPSPGPHRIIIMMGGAAQSSVEVVSVLQRVLLNVQNVVDSHSVSSQQSLQQNQQSSCCRPVPPQWYWLDADNPDDDLLFHTKTWHQDPLRAIEIETEATGGAPGDQDDDPQDPPQCGPPGLQVVQQSLVVCCVVVNPRSVVLCVQQVWDKDQPACCRPVHNDTTIHTDPPGRNVVGPYWYKYKYWYWDQDSSRDTHIDMDPIDTHDD

Organism: NCBI:txid1927959